Protein AF-A0AAW1RV99-F1 (afdb_monomer)

Nearest PDB structures (foldseek):
  3m3w-assembly1_A  TM=1.954E-01  e=4.193E+00  Mus musculus
  3i2w-assembly1_B  TM=1.860E-01  e=8.241E+00  Drosophila melanogaster
  7zk8-assembly1_A  TM=1.600E-01  e=8.597E+00  Mus musculus

Sequence (296 aa):
MLAGCGDGEEELVMSMFSEKPAETKLLLTLLTFGVTLGGSIGVCALTGEAGDFFGGASWSWETAAAAAVGALASGPLVALYAAMWMPSARAAFPAVDSRQNGVAGTLRPILNNLSWAQAAAVCVLDVSSTVALQLPALQGALAKSFGLYATFLQDKGVPVPAGVPEAAALASTAALWGAAFYAYYAATAEEVEVVDTAVANADRYYRLVAMGMASRSGDAEWEAALFKAAAAQWLSEKKANSSLNALLQIFEVVFLGMLWRATGNLAAPLTAALLANAVDFACVYRSMPRTEDSQH

Solvent-accessible surface area (backbone atoms only — not comparable to full-atom values): 15195 Å² total; per-residue (Å²): 140,72,88,77,81,59,59,68,66,57,56,49,51,43,51,59,47,30,71,43,56,45,68,60,51,52,51,53,49,51,49,52,25,51,52,44,40,50,51,20,48,49,45,16,42,76,63,70,41,54,90,50,60,49,39,66,46,55,104,44,70,66,28,54,51,27,24,50,50,14,49,63,66,19,49,67,52,32,49,49,51,52,48,49,74,34,70,69,40,29,73,75,33,61,33,49,41,52,44,49,54,49,53,37,61,64,45,46,34,67,45,37,82,44,53,74,69,53,45,49,49,51,51,51,39,54,46,50,26,49,48,42,35,51,45,46,16,47,27,44,45,37,21,51,54,36,40,56,52,42,51,58,37,40,77,71,71,42,88,67,68,89,63,48,32,49,52,52,12,48,53,48,44,18,49,52,48,14,52,52,39,24,61,70,48,33,75,48,73,64,58,49,50,53,49,52,51,47,52,72,43,28,59,62,50,31,54,61,68,46,69,51,101,82,61,58,98,55,52,30,59,52,52,26,51,51,50,43,51,52,51,55,48,48,55,52,42,30,52,46,24,8,51,49,48,11,52,50,43,25,50,50,44,47,50,33,52,50,43,24,66,76,61,55,19,39,34,11,26,49,38,18,51,44,56,28,51,46,43,59,53,50,54,44,61,71,70,50,86,68,78,77,79,77,82,122

Radius of gyration: 23.73 Å; Cα contacts (8 Å, |Δi|>4): 297; chains: 1; bounding box: 80×35×73 Å

pLDDT: mean 90.04, std 11.21, range [36.62, 98.12]

Secondary structure (DSSP, 8-state):
--TT---HHHHHHHHHHHTS-HHHHHHHHHHHHHHHHHHHHHHHHHHT-GGGTTTT--SSHHHHHHHHHHHHHTHHHHHHHHHHTSHHHHHH-HHHHHHHHHHHHHHHHHHTT--HHHHHHHHHHHHHHHHHIIIIIIIHHHHHHHHHHHHHHHHTT----TTHHHHHHHHHHHHHHHHHHHHHHSPPHHHHHHHHHHHHHHHHHHHHHTTSTT--TTHHHHHHHHHHHHHHHHHHHHHHHHHHHHHHHHHHHHHHHHHHHHHT-THHHHHHHHHHHHHHHHHHHHTSPPGGGG--

Structure (mmCIF, N/CA/C/O backbone):
data_AF-A0AAW1RV99-F1
#
_entry.id   AF-A0AAW1RV99-F1
#
loop_
_atom_site.group_PDB
_atom_site.id
_atom_site.type_symbol
_atom_site.label_atom_id
_atom_site.label_alt_id
_atom_site.label_comp_id
_atom_site.label_asym_id
_atom_site.label_entity_id
_atom_site.label_seq_id
_atom_site.pdbx_PDB_ins_code
_atom_site.Cartn_x
_atom_site.Cartn_y
_atom_site.Cartn_z
_atom_site.occupancy
_atom_site.B_iso_or_equiv
_atom_site.auth_seq_id
_atom_site.auth_comp_id
_atom_site.auth_asym_id
_atom_site.auth_atom_id
_atom_site.pdbx_PDB_model_num
ATOM 1 N N . MET A 1 1 ? 16.213 -3.725 -21.030 1.00 37.09 1 MET A N 1
ATOM 2 C CA . MET A 1 1 ? 16.664 -2.402 -21.520 1.00 37.09 1 MET A CA 1
ATOM 3 C C . MET A 1 1 ? 15.581 -1.311 -21.465 1.00 37.09 1 MET A C 1
ATOM 5 O O . MET A 1 1 ? 15.879 -0.203 -21.868 1.00 37.09 1 MET A O 1
ATOM 9 N N . LEU A 1 2 ? 14.389 -1.560 -20.894 1.00 41.53 2 LEU A N 1
ATOM 10 C CA . LEU A 1 2 ? 13.381 -0.521 -20.574 1.00 41.53 2 LEU A CA 1
ATOM 11 C C . LEU A 1 2 ? 13.157 -0.348 -19.054 1.00 41.53 2 LEU A C 1
ATOM 13 O O . LEU A 1 2 ? 12.242 0.345 -18.620 1.00 41.53 2 LEU A O 1
ATOM 17 N N . ALA A 1 3 ? 13.976 -1.003 -18.226 1.00 36.62 3 ALA A N 1
ATOM 18 C CA . ALA A 1 3 ? 13.958 -0.793 -16.784 1.00 36.62 3 ALA A CA 1
ATOM 19 C C . ALA A 1 3 ? 14.657 0.545 -16.502 1.00 36.62 3 ALA A C 1
ATOM 21 O O . ALA A 1 3 ? 15.876 0.614 -16.634 1.00 36.62 3 ALA A O 1
ATOM 22 N N . GLY A 1 4 ? 13.886 1.592 -16.197 1.00 44.34 4 GLY A N 1
ATOM 23 C CA . GLY A 1 4 ? 14.414 2.938 -15.939 1.00 44.34 4 GLY A CA 1
ATOM 24 C C . GLY A 1 4 ? 14.073 4.004 -16.984 1.00 44.34 4 GLY A C 1
ATOM 25 O O . GLY A 1 4 ? 14.724 5.036 -17.005 1.00 44.34 4 GLY A O 1
ATOM 26 N N . CYS A 1 5 ? 13.061 3.814 -17.839 1.00 47.12 5 CYS A N 1
ATOM 27 C CA . CYS A 1 5 ? 12.352 4.979 -18.388 1.00 47.12 5 CYS A CA 1
ATOM 28 C C . CYS A 1 5 ? 11.434 5.537 -17.290 1.00 47.12 5 CYS A C 1
ATOM 30 O O . CYS A 1 5 ? 10.221 5.371 -17.362 1.00 47.12 5 CYS A O 1
ATOM 32 N N . GLY A 1 6 ? 12.021 6.069 -16.216 1.00 55.16 6 GLY A N 1
ATOM 33 C CA . GLY A 1 6 ? 11.298 6.899 -15.265 1.00 55.16 6 GLY A CA 1
ATOM 34 C C . GLY A 1 6 ? 11.071 8.283 -15.861 1.00 55.16 6 GLY A C 1
ATOM 35 O O . GLY A 1 6 ? 11.771 8.696 -16.792 1.00 55.16 6 GLY A O 1
ATOM 36 N N . ASP A 1 7 ? 10.096 9.006 -15.322 1.00 67.00 7 ASP A N 1
ATOM 37 C CA . ASP A 1 7 ? 10.056 10.449 -15.505 1.00 67.00 7 ASP A CA 1
ATOM 38 C C . ASP A 1 7 ? 11.374 11.019 -14.957 1.00 67.00 7 ASP A C 1
ATOM 40 O O . ASP A 1 7 ? 11.687 10.869 -13.772 1.00 67.00 7 ASP A O 1
ATOM 44 N N . GLY A 1 8 ? 12.188 11.623 -15.827 1.00 72.31 8 GLY A N 1
ATOM 45 C CA . GLY A 1 8 ? 13.476 12.191 -15.431 1.00 72.31 8 GLY A CA 1
ATOM 46 C C . GLY A 1 8 ? 13.330 13.247 -14.332 1.00 72.31 8 GLY A C 1
ATOM 47 O O . GLY A 1 8 ? 14.267 13.465 -13.562 1.00 72.31 8 GLY A O 1
ATOM 48 N N . GLU A 1 9 ? 12.153 13.869 -14.212 1.00 78.62 9 GLU A N 1
ATOM 49 C CA . GLU A 1 9 ? 11.827 14.763 -13.105 1.00 78.62 9 GLU A CA 1
ATOM 50 C C . GLU A 1 9 ? 11.656 14.001 -11.787 1.00 78.62 9 GLU A C 1
ATOM 52 O O . GLU A 1 9 ? 12.213 14.422 -10.772 1.00 78.62 9 GLU A O 1
ATOM 57 N N . GLU A 1 10 ? 10.961 12.860 -11.781 1.00 78.94 10 GLU A N 1
ATOM 58 C CA . GLU A 1 10 ? 10.808 12.021 -10.588 1.00 78.94 10 GLU A CA 1
ATOM 59 C C . GLU A 1 10 ? 12.161 11.468 -10.129 1.00 78.94 10 GLU A C 1
ATOM 61 O O . GLU A 1 10 ? 12.491 11.551 -8.945 1.00 78.94 10 GLU A O 1
ATOM 66 N N . GLU A 1 11 ? 12.993 10.980 -11.052 1.00 78.94 11 GLU A N 1
ATOM 67 C CA . GLU A 1 11 ? 14.344 10.506 -10.728 1.00 78.94 11 GLU A CA 1
ATOM 68 C C . GLU A 1 11 ? 15.208 11.626 -10.134 1.00 78.94 11 GLU A C 1
ATOM 70 O O . GLU A 1 11 ? 15.900 11.418 -9.130 1.00 78.94 11 GLU A O 1
ATOM 75 N N . LEU A 1 12 ? 15.123 12.839 -10.693 1.00 85.00 12 LEU A N 1
ATOM 76 C CA . LEU A 1 12 ? 15.817 14.013 -10.169 1.00 85.00 12 LEU A CA 1
ATOM 77 C C . LEU A 1 12 ? 15.304 14.389 -8.773 1.00 85.00 12 LEU A C 1
ATOM 79 O O . LEU A 1 12 ? 16.107 14.642 -7.873 1.00 85.00 12 LEU A O 1
ATOM 83 N N . VAL A 1 13 ? 13.987 14.402 -8.561 1.00 85.50 13 VAL A N 1
ATOM 84 C CA . VAL A 1 13 ? 13.371 14.689 -7.257 1.00 85.50 13 VAL A CA 1
ATOM 85 C C . VAL A 1 13 ? 13.783 13.645 -6.224 1.00 85.50 13 VAL A C 1
ATOM 87 O O . VAL A 1 13 ? 14.178 14.015 -5.117 1.00 85.50 13 VAL A O 1
ATOM 90 N N . MET A 1 14 ? 13.772 12.360 -6.577 1.00 85.88 14 MET A N 1
ATOM 91 C CA . MET A 1 14 ? 14.184 11.269 -5.691 1.00 85.88 14 MET A CA 1
ATOM 92 C C . MET A 1 14 ? 15.680 11.324 -5.376 1.00 85.88 14 MET A C 1
ATOM 94 O O . MET A 1 14 ? 16.067 11.105 -4.226 1.00 85.88 14 MET A O 1
ATOM 98 N N . SER A 1 15 ? 16.524 11.693 -6.344 1.00 87.19 15 SER A N 1
ATOM 99 C CA . SER A 1 15 ? 17.953 11.940 -6.117 1.00 87.19 15 SER A CA 1
ATOM 100 C C . SER A 1 15 ? 18.168 13.116 -5.163 1.00 87.19 15 SER A C 1
ATOM 102 O O . SER A 1 15 ? 18.853 12.976 -4.149 1.00 87.19 15 SER A O 1
ATOM 104 N N . MET A 1 16 ? 17.515 14.254 -5.420 1.00 88.19 16 MET A N 1
ATOM 105 C CA . MET A 1 16 ? 17.576 15.430 -4.547 1.00 88.19 16 MET A CA 1
ATOM 106 C C . MET A 1 16 ? 17.070 15.123 -3.139 1.00 88.19 16 MET A C 1
ATOM 108 O O . MET A 1 16 ? 17.605 15.652 -2.164 1.00 88.19 16 MET A O 1
ATOM 112 N N . PHE A 1 17 ? 16.034 14.289 -3.018 1.00 88.38 17 PHE A N 1
ATOM 113 C CA . PHE A 1 17 ? 15.500 13.855 -1.736 1.00 88.38 17 PHE A CA 1
ATOM 114 C C . PHE A 1 17 ? 16.485 12.945 -1.009 1.00 88.38 17 PHE A C 1
ATOM 116 O O . PHE A 1 17 ? 16.736 13.150 0.175 1.00 88.38 17 PHE A O 1
ATOM 123 N N . SER A 1 18 ? 17.100 11.994 -1.715 1.00 89.50 18 SER A N 1
ATOM 124 C CA . SER A 1 18 ? 18.101 11.072 -1.173 1.00 89.50 18 SER A CA 1
ATOM 125 C C . SER A 1 18 ? 19.262 11.802 -0.492 1.00 89.50 18 SER A C 1
ATOM 127 O O . SER A 1 18 ? 19.695 11.387 0.587 1.00 89.50 18 SER A O 1
ATOM 129 N N . GLU A 1 19 ? 19.696 12.928 -1.058 1.00 90.62 19 GLU A N 1
ATOM 130 C CA . GLU A 1 19 ? 20.784 13.769 -0.546 1.00 90.62 19 GLU A CA 1
ATOM 131 C C . GLU A 1 19 ? 20.391 14.667 0.640 1.00 90.62 19 GLU A C 1
ATOM 133 O O . GLU A 1 19 ? 21.263 15.230 1.304 1.00 90.62 19 GLU A O 1
ATOM 138 N N . LYS A 1 20 ? 19.095 14.81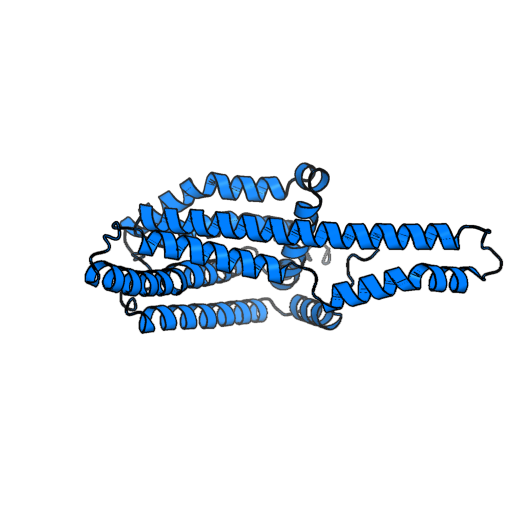9 0.950 1.00 92.69 20 LYS A N 1
ATOM 139 C CA . LYS A 1 20 ? 18.663 15.651 2.083 1.00 92.69 20 LYS A CA 1
ATOM 140 C C . LYS A 1 20 ? 19.149 15.082 3.422 1.00 92.69 20 LYS A C 1
ATOM 142 O O . LYS A 1 20 ? 19.225 13.861 3.591 1.00 92.69 20 LYS A O 1
ATOM 147 N N . PRO A 1 21 ? 19.408 15.951 4.415 1.00 93.56 21 PRO A N 1
ATOM 148 C CA . PRO A 1 21 ? 19.724 15.500 5.762 1.00 93.56 21 PRO A CA 1
ATOM 149 C C . PRO A 1 21 ? 18.523 14.786 6.398 1.00 93.56 21 PRO A C 1
ATOM 151 O O . PRO A 1 21 ? 17.363 15.080 6.088 1.00 93.56 21 PRO A O 1
ATOM 154 N N . ALA A 1 22 ? 18.812 13.874 7.329 1.00 93.31 22 ALA A N 1
ATOM 155 C CA . ALA A 1 22 ? 17.819 13.053 8.023 1.00 93.31 22 ALA A CA 1
ATOM 156 C C . ALA A 1 22 ? 16.678 13.877 8.644 1.00 93.31 22 ALA A C 1
ATOM 158 O O . ALA A 1 22 ? 15.509 13.510 8.540 1.00 93.31 22 ALA A O 1
ATOM 159 N N . GLU A 1 23 ? 17.009 15.023 9.242 1.00 94.81 23 GLU A N 1
ATOM 160 C CA . GLU A 1 23 ? 16.046 15.927 9.878 1.00 94.81 23 GLU A CA 1
ATOM 161 C C . GLU A 1 23 ? 14.980 16.427 8.898 1.00 94.81 23 GLU A C 1
ATOM 163 O O . GLU A 1 23 ? 13.792 16.407 9.212 1.00 94.81 23 GLU A O 1
ATOM 168 N N . THR A 1 24 ? 15.379 16.817 7.683 1.00 94.62 24 THR A N 1
ATOM 169 C CA . THR A 1 24 ? 14.440 17.285 6.654 1.00 94.62 24 THR A CA 1
ATOM 170 C C . THR A 1 24 ? 13.519 16.159 6.192 1.00 94.62 24 THR A C 1
ATOM 172 O O . THR A 1 24 ? 12.321 16.384 6.028 1.00 94.62 24 THR A O 1
ATOM 175 N N . LYS A 1 25 ? 14.041 14.937 6.032 1.00 93.44 25 LYS A N 1
ATOM 176 C CA . LYS A 1 25 ? 13.234 13.769 5.643 1.00 93.44 25 LYS A CA 1
ATOM 177 C C . LYS A 1 25 ? 12.200 13.417 6.708 1.00 93.44 25 LYS A C 1
ATOM 179 O O . LYS A 1 25 ? 11.030 13.204 6.390 1.00 93.44 25 LYS A O 1
ATOM 184 N N . LEU A 1 26 ? 12.614 13.412 7.975 1.00 94.50 26 LEU A N 1
ATOM 185 C CA . LEU A 1 26 ? 11.723 13.169 9.107 1.00 94.50 26 LEU A CA 1
ATOM 186 C C . LEU A 1 26 ? 10.659 14.257 9.231 1.00 94.50 26 LEU A C 1
ATOM 188 O O . LEU A 1 26 ? 9.495 13.929 9.436 1.00 94.50 26 LEU A O 1
ATOM 192 N N . LEU A 1 27 ? 11.024 15.530 9.047 1.00 96.12 27 LEU A N 1
ATOM 193 C CA . LEU A 1 27 ? 10.072 16.641 9.065 1.00 96.12 27 LEU A CA 1
ATOM 194 C C . LEU A 1 27 ? 9.018 16.500 7.958 1.00 96.12 27 LEU A C 1
ATOM 196 O O . LEU A 1 27 ? 7.833 16.674 8.222 1.00 96.12 27 LEU A O 1
ATOM 200 N N . LEU A 1 28 ? 9.431 16.160 6.734 1.00 94.06 28 LEU A N 1
ATOM 201 C CA . LEU A 1 28 ? 8.513 15.970 5.605 1.00 94.06 28 LEU A CA 1
ATOM 202 C C . LEU A 1 28 ? 7.605 14.749 5.803 1.00 94.06 28 LEU A C 1
ATOM 204 O O . LEU A 1 28 ? 6.411 14.812 5.506 1.00 94.06 28 LEU A O 1
ATOM 208 N N . THR A 1 29 ? 8.140 13.672 6.379 1.00 93.88 29 THR A N 1
ATOM 209 C CA . THR A 1 29 ? 7.349 12.488 6.751 1.00 93.88 29 THR A CA 1
ATOM 210 C C . THR A 1 29 ? 6.329 12.839 7.834 1.00 93.88 29 THR A C 1
ATOM 212 O O . THR A 1 29 ? 5.155 12.500 7.719 1.00 93.88 29 THR A O 1
ATOM 215 N N . LEU A 1 30 ? 6.746 13.583 8.862 1.00 96.12 30 LEU A N 1
ATOM 216 C CA . LEU A 1 30 ? 5.874 14.038 9.943 1.00 96.12 30 LEU A CA 1
ATOM 217 C C . LEU A 1 30 ? 4.783 14.991 9.439 1.00 96.12 30 LEU A C 1
ATOM 219 O O . LEU A 1 30 ? 3.644 14.906 9.890 1.00 96.12 30 LEU A O 1
ATOM 223 N N . LEU A 1 31 ? 5.108 15.875 8.492 1.00 96.31 31 LEU A N 1
ATOM 224 C CA . LEU A 1 31 ? 4.139 16.762 7.851 1.00 96.31 31 LEU A CA 1
ATOM 225 C C . LEU A 1 31 ? 3.098 15.956 7.067 1.00 96.31 31 LEU A C 1
ATOM 227 O O . LEU A 1 31 ? 1.902 16.185 7.231 1.00 96.31 31 LEU A O 1
ATOM 231 N N . THR A 1 32 ? 3.544 14.989 6.264 1.00 93.88 32 THR A N 1
ATOM 232 C CA . THR A 1 32 ? 2.662 14.104 5.486 1.00 93.88 32 THR A CA 1
ATOM 233 C C . THR A 1 32 ? 1.746 13.298 6.405 1.00 93.88 32 THR A C 1
ATOM 235 O O . THR A 1 32 ? 0.533 13.246 6.186 1.00 93.88 32 THR A O 1
ATOM 238 N N . PHE A 1 33 ? 2.300 12.757 7.492 1.00 95.44 33 PHE A N 1
ATOM 239 C CA . PHE A 1 33 ? 1.541 12.108 8.556 1.00 95.44 33 PHE A CA 1
ATOM 240 C C . PHE A 1 33 ? 0.495 13.052 9.156 1.00 95.44 33 PHE A C 1
ATOM 242 O O . PHE A 1 33 ? -0.677 12.696 9.223 1.00 95.44 33 PHE A O 1
ATOM 249 N N . GLY A 1 34 ? 0.888 14.265 9.551 1.00 95.88 34 GLY A N 1
ATOM 250 C CA . GLY A 1 34 ? -0.005 15.240 10.175 1.00 95.88 34 GLY A CA 1
ATOM 251 C C . GLY A 1 34 ? -1.156 15.668 9.263 1.00 95.88 34 GLY A C 1
ATOM 252 O O . GLY A 1 34 ? -2.297 15.738 9.716 1.00 95.88 34 GLY A O 1
ATOM 253 N N . VAL A 1 35 ? -0.883 15.896 7.976 1.00 95.94 35 VAL A N 1
ATOM 254 C CA . VAL A 1 35 ? -1.908 16.228 6.972 1.00 95.94 35 VAL A CA 1
ATOM 255 C C . VAL A 1 35 ? -2.872 15.058 6.776 1.00 95.94 35 VAL A C 1
ATOM 257 O O . VAL A 1 35 ? -4.086 15.250 6.830 1.00 95.94 35 VAL A O 1
ATOM 260 N N . THR A 1 36 ? -2.350 13.844 6.607 1.00 93.69 36 THR A N 1
ATOM 261 C CA . THR A 1 36 ? -3.167 12.643 6.372 1.00 93.69 36 THR A CA 1
ATOM 262 C C . THR A 1 36 ? -4.013 12.294 7.594 1.00 93.69 36 THR A C 1
ATOM 264 O O . THR A 1 36 ? -5.211 12.022 7.476 1.00 93.69 36 THR A O 1
ATOM 267 N N . LEU A 1 37 ? -3.425 12.366 8.788 1.00 93.50 37 LEU A N 1
ATOM 268 C CA . LEU A 1 37 ? -4.124 12.139 10.047 1.00 93.50 37 LEU A CA 1
ATOM 269 C C . LEU A 1 37 ? -5.183 13.218 10.291 1.00 93.50 37 LEU A C 1
ATOM 271 O O . LEU A 1 37 ? -6.318 12.890 10.620 1.00 93.50 37 LEU A O 1
ATOM 275 N N . GLY A 1 38 ? -4.846 14.492 10.077 1.00 93.12 38 GLY A N 1
ATOM 276 C CA . GLY A 1 38 ? -5.784 15.607 10.200 1.00 93.12 38 GLY A CA 1
ATOM 277 C C . GLY A 1 38 ? -6.971 15.476 9.243 1.00 93.12 38 GLY A C 1
ATOM 278 O O . GLY A 1 38 ? -8.116 15.646 9.660 1.00 93.12 38 GLY A O 1
ATOM 279 N N . GLY A 1 39 ? -6.719 15.092 7.988 1.00 92.12 39 GLY A N 1
ATOM 280 C CA . GLY A 1 39 ? -7.765 14.775 7.014 1.00 92.12 39 GLY A CA 1
ATOM 281 C C . GLY A 1 39 ? -8.646 13.609 7.464 1.00 92.12 39 GLY A C 1
ATOM 282 O O . GLY A 1 39 ? -9.870 13.706 7.407 1.00 92.12 39 GLY A O 1
ATOM 283 N N . SER A 1 40 ? -8.038 12.546 7.995 1.00 91.56 40 SER A N 1
ATOM 284 C CA . SER A 1 40 ? -8.756 11.378 8.524 1.00 91.56 40 SER A CA 1
ATOM 285 C C . SER A 1 40 ? -9.664 11.755 9.699 1.00 91.56 40 SER A C 1
ATOM 287 O O . SER A 1 40 ? -10.839 11.395 9.712 1.00 91.56 40 SER A O 1
ATOM 289 N N . ILE A 1 41 ? -9.157 12.545 10.653 1.00 91.69 41 ILE A N 1
ATOM 290 C CA . ILE A 1 41 ? -9.941 13.081 11.777 1.00 91.69 41 ILE A CA 1
ATOM 291 C C . ILE A 1 41 ? -11.096 13.935 11.252 1.00 91.69 41 ILE A C 1
ATOM 293 O O . ILE A 1 41 ? -12.218 13.804 11.735 1.00 91.69 41 ILE A O 1
ATOM 297 N N . GLY A 1 42 ? -10.847 14.773 10.241 1.00 91.56 42 GLY A N 1
ATOM 298 C CA . GLY A 1 42 ? -11.876 15.580 9.589 1.00 91.56 42 GLY A CA 1
ATOM 299 C C . GLY A 1 42 ? -13.005 14.730 8.999 1.00 91.56 42 GLY A C 1
ATOM 300 O O . GLY A 1 42 ? -14.176 15.024 9.234 1.00 91.56 42 GLY A O 1
ATOM 301 N N . VAL A 1 43 ? -12.679 13.638 8.303 1.00 90.56 43 VAL A N 1
ATOM 302 C CA . VAL A 1 43 ? -13.673 12.692 7.765 1.00 90.56 43 VAL A CA 1
ATOM 303 C C . VAL A 1 43 ? -14.460 12.011 8.889 1.00 90.56 43 VAL A C 1
ATOM 305 O O . VAL A 1 43 ? -15.692 11.967 8.834 1.00 90.56 43 VAL A O 1
ATOM 308 N N . CYS A 1 44 ? -13.793 11.539 9.946 1.00 89.81 44 CYS A N 1
ATOM 309 C CA . CYS A 1 44 ? -14.472 10.969 11.115 1.00 89.81 44 CYS A CA 1
ATOM 310 C C . CYS A 1 44 ? -15.389 11.994 11.800 1.00 89.81 44 CYS A C 1
ATOM 312 O O . CYS A 1 44 ? -16.504 11.669 12.207 1.00 89.81 44 CYS A O 1
ATOM 314 N N . ALA A 1 45 ? -14.971 13.258 11.875 1.00 90.69 45 ALA A N 1
ATOM 315 C CA . ALA A 1 45 ? -15.780 14.323 12.446 1.00 90.69 45 ALA A CA 1
ATOM 316 C C . ALA A 1 45 ? -17.037 14.606 11.615 1.00 90.69 45 ALA A C 1
ATOM 318 O O . ALA A 1 45 ? -18.135 14.662 12.167 1.00 90.69 45 ALA A O 1
ATOM 319 N N . LEU A 1 46 ? -16.898 14.709 10.291 1.00 90.00 46 LEU A N 1
ATOM 320 C CA . LEU A 1 46 ? -18.015 14.939 9.366 1.00 90.00 46 LEU A CA 1
ATOM 321 C C . LEU A 1 46 ? -19.014 13.784 9.346 1.00 90.00 46 LEU A C 1
ATOM 323 O O . LEU A 1 46 ? -20.207 13.986 9.131 1.00 90.00 46 LEU A O 1
ATOM 327 N N . THR A 1 47 ? -18.532 12.570 9.581 1.00 87.12 47 THR A N 1
ATOM 328 C CA . THR A 1 47 ? -19.381 11.386 9.659 1.00 87.12 47 THR A CA 1
ATOM 329 C C . THR A 1 47 ? -20.020 11.247 11.036 1.00 87.12 47 THR A C 1
ATOM 331 O O . THR A 1 47 ? -20.940 10.458 11.182 1.00 87.12 47 THR A O 1
ATOM 334 N N . GLY A 1 48 ? -19.623 12.021 12.050 1.00 81.38 48 GLY A N 1
ATOM 335 C CA . GLY A 1 48 ? -20.153 11.928 13.414 1.00 81.38 48 GLY A CA 1
ATOM 336 C C . GLY A 1 48 ? -19.526 10.807 14.252 1.00 81.38 48 GLY A C 1
ATOM 337 O O . GLY A 1 48 ? -20.107 10.412 15.254 1.00 81.38 48 GLY A O 1
ATOM 338 N N . GLU A 1 49 ? -18.372 10.283 13.834 1.00 79.50 49 GLU A N 1
ATOM 339 C CA . GLU A 1 49 ? -17.505 9.365 14.600 1.00 79.50 49 GLU A CA 1
ATOM 340 C C . GLU A 1 49 ? -16.353 10.114 15.298 1.00 79.50 49 GLU A C 1
ATOM 342 O O . GLU A 1 49 ? -15.345 9.527 15.684 1.00 79.50 49 GLU A O 1
ATOM 347 N N . ALA A 1 50 ? -16.471 11.437 15.466 1.00 70.25 50 ALA A N 1
ATOM 348 C CA . ALA A 1 50 ? -15.411 12.270 16.047 1.00 70.25 50 ALA A CA 1
ATOM 349 C C . ALA A 1 50 ? -14.949 11.782 17.435 1.00 70.25 50 ALA A C 1
ATOM 351 O O . ALA A 1 50 ? -13.789 11.958 17.801 1.00 70.25 50 ALA A O 1
ATOM 352 N N . GLY A 1 51 ? -15.876 11.202 18.208 1.00 70.62 51 GLY A N 1
ATOM 353 C CA . GLY A 1 51 ? -15.643 10.753 19.580 1.00 70.62 51 GLY A CA 1
ATOM 354 C C . GLY A 1 51 ? -14.783 9.495 19.698 1.00 70.62 51 GLY A C 1
ATOM 355 O O . GLY A 1 51 ? -14.199 9.287 20.756 1.00 70.62 51 GLY A O 1
ATOM 356 N N . ASP A 1 52 ? -14.669 8.697 18.631 1.00 81.19 52 ASP A N 1
ATOM 357 C CA . ASP A 1 52 ? -13.885 7.459 18.622 1.00 81.19 52 ASP A CA 1
ATOM 358 C C . ASP A 1 52 ? -13.029 7.327 17.353 1.00 81.19 52 ASP A C 1
ATOM 360 O O . ASP A 1 52 ? -13.010 6.308 16.665 1.00 81.19 52 ASP A O 1
ATOM 364 N N . PHE A 1 53 ? -12.277 8.385 17.032 1.00 81.25 53 PHE A N 1
ATOM 365 C CA . PHE A 1 53 ? -11.334 8.367 15.908 1.00 81.25 53 PHE A CA 1
ATOM 366 C C . PHE A 1 53 ? -10.329 7.207 15.996 1.00 81.25 53 PHE A C 1
ATOM 368 O O . PHE A 1 53 ? -9.946 6.615 14.988 1.00 81.25 53 PHE A O 1
ATOM 375 N N . PHE A 1 54 ? -9.909 6.878 17.217 1.00 85.19 54 PHE A N 1
ATOM 376 C CA . PHE A 1 54 ? -8.961 5.805 17.484 1.00 85.19 54 PHE A CA 1
ATOM 377 C C . PHE A 1 54 ? -9.619 4.421 17.550 1.00 85.19 54 PHE A C 1
ATOM 379 O O . PHE A 1 54 ? -8.923 3.447 17.838 1.00 85.19 54 PHE A O 1
ATOM 386 N N . GLY A 1 55 ? -10.923 4.318 17.270 1.00 79.69 55 GLY A N 1
ATOM 387 C CA . GLY A 1 55 ? -11.666 3.066 17.167 1.00 79.69 55 GLY A CA 1
ATOM 388 C C . GLY A 1 55 ? -11.410 2.135 18.345 1.00 79.69 55 GLY A C 1
ATOM 389 O O . GLY A 1 55 ? -10.976 1.006 18.113 1.00 79.69 55 GLY A O 1
ATOM 390 N N . GLY A 1 56 ? -11.550 2.640 19.573 1.00 81.44 56 GLY A N 1
ATOM 391 C CA . GLY A 1 56 ? -11.333 1.941 20.841 1.00 81.44 56 GLY A CA 1
ATOM 392 C C . GLY A 1 56 ? -9.908 2.007 21.407 1.00 81.44 56 GLY A C 1
ATOM 393 O O . GLY A 1 56 ? -9.695 1.653 22.571 1.00 81.44 56 GLY A O 1
ATOM 394 N N . ALA A 1 57 ? -8.911 2.466 20.640 1.00 82.88 57 ALA A N 1
ATOM 395 C CA . ALA A 1 57 ? -7.539 2.540 21.138 1.00 82.88 57 ALA A CA 1
ATOM 396 C C . ALA A 1 57 ? -7.366 3.673 22.167 1.00 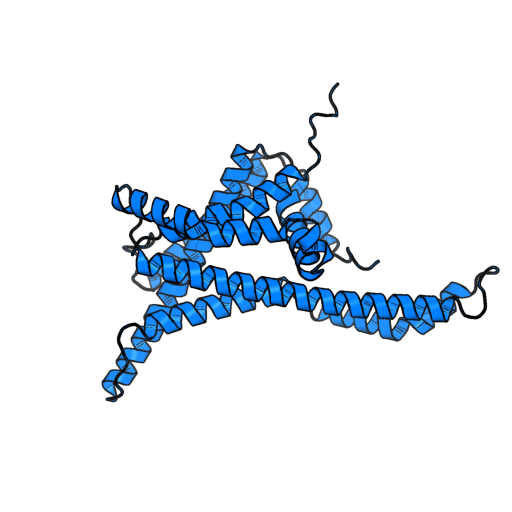82.88 57 ALA A C 1
ATOM 398 O O . ALA A 1 57 ? -7.654 4.844 21.926 1.00 82.88 57 ALA A O 1
ATOM 399 N N . SER A 1 58 ? -6.872 3.299 23.343 1.00 89.56 58 SER A N 1
ATOM 400 C CA . SER A 1 58 ? -6.677 4.161 24.512 1.00 89.56 58 SER A CA 1
ATOM 401 C C . SER A 1 58 ? -5.467 3.705 25.332 1.00 89.56 58 SER A C 1
ATOM 403 O O . SER A 1 58 ? -4.932 2.617 25.123 1.00 89.56 58 SER A O 1
ATOM 405 N N . TRP A 1 59 ? -5.024 4.510 26.299 1.00 88.81 59 TRP A N 1
ATOM 406 C CA . TRP A 1 59 ? -3.972 4.113 27.244 1.00 88.81 59 TRP A CA 1
ATOM 407 C C . TRP A 1 59 ? -4.545 3.153 28.295 1.00 88.81 59 TRP A C 1
ATOM 409 O O . TRP A 1 59 ? -4.777 3.523 29.444 1.00 88.81 59 TRP A O 1
ATOM 419 N N . SER A 1 60 ? -4.835 1.923 27.876 1.00 92.94 60 SER A N 1
ATOM 420 C CA . SER A 1 60 ? -5.505 0.902 28.679 1.00 92.94 60 SER A CA 1
ATOM 421 C C . SER A 1 60 ? -4.907 -0.483 28.440 1.00 92.94 60 SER A C 1
ATOM 423 O O . SER A 1 60 ? -4.242 -0.742 27.432 1.00 92.94 60 SER A O 1
ATOM 425 N N . TRP A 1 61 ? -5.165 -1.399 29.375 1.00 94.88 61 TRP A N 1
ATOM 426 C CA . TRP A 1 61 ? -4.766 -2.799 29.229 1.00 94.88 61 TRP A CA 1
ATOM 427 C C . TRP A 1 61 ? -5.478 -3.488 28.056 1.00 94.88 61 TRP A C 1
ATOM 429 O O . TRP A 1 61 ? -4.891 -4.345 27.403 1.00 94.88 61 TRP A O 1
ATOM 439 N N . GLU A 1 62 ? -6.710 -3.079 27.742 1.00 93.06 62 GLU A N 1
ATOM 440 C CA . GLU A 1 62 ? -7.474 -3.602 26.603 1.00 93.06 62 GLU A CA 1
ATOM 441 C C . GLU A 1 62 ? -6.784 -3.291 25.274 1.00 93.06 62 GLU A C 1
ATOM 443 O O . GLU A 1 62 ? -6.644 -4.172 24.428 1.00 93.06 62 GLU A O 1
ATOM 448 N N . THR A 1 63 ? -6.260 -2.074 25.118 1.00 94.44 63 THR A N 1
ATOM 449 C CA . THR A 1 63 ? -5.485 -1.687 23.932 1.00 94.44 63 THR A CA 1
ATOM 450 C C . THR A 1 63 ? -4.173 -2.456 23.839 1.00 94.44 63 THR A C 1
ATOM 452 O O . THR A 1 63 ? -3.798 -2.895 22.753 1.00 94.44 63 THR A O 1
ATOM 455 N N . ALA A 1 64 ? -3.489 -2.681 24.965 1.00 95.25 64 ALA A N 1
ATOM 456 C CA . ALA A 1 64 ? -2.281 -3.505 24.991 1.00 95.25 64 ALA A CA 1
ATOM 457 C C . ALA A 1 64 ? -2.579 -4.967 24.605 1.00 95.25 64 ALA A C 1
ATOM 459 O O . ALA A 1 64 ? -1.845 -5.564 23.816 1.00 95.25 64 ALA A O 1
ATOM 460 N N . ALA A 1 65 ? -3.683 -5.530 25.102 1.00 96.62 65 ALA A N 1
ATOM 461 C CA . ALA A 1 65 ? -4.139 -6.866 24.737 1.00 96.62 65 ALA A CA 1
ATOM 462 C C . ALA A 1 65 ? -4.525 -6.947 23.251 1.00 96.62 65 ALA A C 1
ATOM 464 O O . ALA A 1 65 ? -4.118 -7.880 22.562 1.00 96.62 65 ALA A O 1
ATOM 465 N N . ALA A 1 66 ? -5.236 -5.947 22.726 1.00 96.06 66 ALA A N 1
ATOM 466 C CA . ALA A 1 66 ? -5.578 -5.860 21.311 1.00 96.06 66 ALA A CA 1
ATOM 467 C C . ALA A 1 66 ? -4.327 -5.758 20.425 1.00 96.06 66 ALA A C 1
ATOM 469 O O . ALA A 1 66 ? -4.227 -6.467 19.425 1.00 96.06 66 ALA A O 1
ATOM 470 N N . ALA A 1 67 ? -3.341 -4.947 20.812 1.00 97.00 67 ALA A N 1
ATOM 471 C CA . ALA A 1 67 ? -2.055 -4.868 20.126 1.00 97.00 67 ALA A CA 1
ATOM 472 C C . ALA A 1 67 ? -1.337 -6.227 20.113 1.00 97.00 67 ALA A C 1
ATOM 474 O O . ALA A 1 67 ? -0.837 -6.643 19.071 1.00 97.00 67 ALA A O 1
ATOM 475 N N . ALA A 1 68 ? -1.345 -6.963 21.230 1.00 97.69 68 ALA A N 1
ATOM 476 C CA . ALA A 1 68 ? -0.785 -8.312 21.292 1.00 97.69 68 ALA A CA 1
ATOM 477 C C . ALA A 1 68 ? -1.519 -9.295 20.360 1.00 97.69 68 ALA A C 1
ATOM 479 O O . ALA A 1 68 ? -0.870 -10.071 19.660 1.00 97.69 68 ALA A O 1
ATOM 480 N N . VAL A 1 69 ? -2.855 -9.232 20.286 1.00 97.69 69 VAL A N 1
ATOM 481 C CA . VAL A 1 69 ? -3.645 -10.016 19.318 1.00 97.69 69 VAL A CA 1
ATOM 482 C C . VAL A 1 69 ? -3.257 -9.649 17.888 1.00 97.69 69 VAL A C 1
ATOM 484 O O . VAL A 1 69 ? -3.022 -10.544 17.080 1.00 97.69 69 VAL A O 1
ATOM 487 N N . GLY A 1 70 ? -3.122 -8.357 17.585 1.00 97.69 70 GLY A N 1
ATOM 488 C CA . GLY A 1 70 ? -2.647 -7.881 16.289 1.00 97.69 70 GLY A CA 1
ATOM 489 C C . GLY A 1 70 ? -1.254 -8.396 15.940 1.00 97.69 70 GLY A C 1
ATOM 490 O O . GLY A 1 70 ? -1.035 -8.895 14.838 1.00 97.69 70 GLY A O 1
ATOM 491 N N . ALA A 1 71 ? -0.331 -8.364 16.900 1.00 98.00 71 ALA A N 1
ATOM 492 C CA . ALA A 1 71 ? 1.019 -8.880 16.726 1.00 98.00 71 ALA A CA 1
ATOM 493 C C . ALA A 1 71 ? 1.023 -10.379 16.402 1.00 98.00 71 ALA A C 1
ATOM 495 O O . ALA A 1 71 ? 1.684 -10.802 15.454 1.00 98.00 71 ALA A O 1
ATOM 496 N N . LEU A 1 72 ? 0.243 -11.179 17.130 1.00 97.69 72 LEU A N 1
ATOM 497 C CA . LEU A 1 72 ? 0.116 -12.615 16.873 1.00 97.69 72 LEU A CA 1
ATOM 498 C C . LEU A 1 72 ? -0.560 -12.896 15.525 1.00 97.69 72 LEU A C 1
ATOM 500 O O . LEU A 1 72 ? -0.086 -13.731 14.755 1.00 97.69 72 LEU A O 1
ATOM 504 N N . ALA A 1 73 ? -1.634 -12.170 15.213 1.00 97.12 73 ALA A N 1
ATOM 505 C CA . ALA A 1 73 ? -2.371 -12.312 13.963 1.00 97.12 73 ALA A CA 1
ATOM 506 C C . ALA A 1 73 ? -1.547 -11.883 12.738 1.00 97.12 73 ALA A C 1
ATOM 508 O O . ALA A 1 73 ? -1.817 -12.355 11.639 1.00 97.12 73 ALA A O 1
ATOM 509 N N . SER A 1 74 ? -0.524 -11.038 12.912 1.00 97.50 74 SER A N 1
ATOM 510 C CA . SER A 1 74 ? 0.351 -10.578 11.826 1.00 97.50 74 SER A CA 1
ATOM 511 C C . SER A 1 74 ? 1.240 -11.671 11.230 1.00 97.50 74 SER A C 1
ATOM 513 O O . SER A 1 74 ? 1.741 -11.499 10.121 1.00 97.50 74 SER A O 1
ATOM 515 N N . GLY A 1 75 ? 1.426 -12.801 11.923 1.00 97.88 75 GLY A N 1
ATOM 516 C CA . GLY A 1 75 ? 2.355 -13.865 11.529 1.00 97.88 75 GLY A CA 1
ATOM 517 C C . GLY A 1 75 ? 2.262 -14.280 10.051 1.00 97.88 75 GLY A C 1
ATOM 518 O O . GLY A 1 75 ? 3.289 -14.264 9.372 1.00 97.88 75 GLY A O 1
ATOM 519 N N . PRO A 1 76 ? 1.069 -14.596 9.509 1.00 96.56 76 PRO A N 1
ATOM 520 C CA . PRO A 1 76 ? 0.903 -14.925 8.094 1.00 96.56 76 PRO A CA 1
ATOM 521 C C . PRO A 1 76 ? 1.277 -13.787 7.132 1.00 96.56 76 PRO A C 1
ATOM 523 O O . PRO A 1 76 ? 1.890 -14.058 6.103 1.00 96.56 76 PRO A O 1
ATOM 526 N N . LEU A 1 77 ? 0.958 -12.528 7.461 1.00 95.75 77 LEU A N 1
ATOM 527 C CA . LEU A 1 77 ? 1.332 -11.366 6.642 1.00 95.75 77 LEU A CA 1
ATOM 528 C C . LEU A 1 77 ? 2.845 -11.144 6.654 1.00 95.75 77 LEU A C 1
ATOM 530 O O . LEU A 1 77 ? 3.461 -11.030 5.599 1.00 95.75 77 LEU A O 1
ATOM 534 N N . VAL A 1 78 ? 3.460 -11.163 7.836 1.00 97.94 78 VAL A N 1
ATOM 535 C CA . VAL A 1 78 ? 4.916 -11.053 8.001 1.00 97.94 78 VAL A CA 1
ATOM 536 C C . VAL A 1 78 ? 5.627 -12.167 7.232 1.00 97.94 78 VAL A C 1
ATOM 538 O O . VAL A 1 78 ? 6.592 -11.905 6.516 1.00 97.94 78 VAL A O 1
ATOM 541 N N . ALA A 1 79 ? 5.135 -13.405 7.332 1.00 97.75 79 ALA A N 1
ATOM 542 C CA . ALA A 1 79 ? 5.686 -14.545 6.609 1.00 97.75 79 ALA A CA 1
ATOM 543 C C . ALA A 1 79 ? 5.542 -14.392 5.089 1.00 97.75 79 ALA A C 1
ATOM 545 O O . ALA A 1 79 ? 6.493 -14.687 4.369 1.00 97.75 79 ALA A O 1
ATOM 546 N N . LEU A 1 80 ? 4.397 -13.902 4.603 1.00 96.50 80 LEU A N 1
ATOM 547 C CA . LEU A 1 80 ? 4.177 -13.623 3.184 1.00 96.50 80 LEU A CA 1
ATOM 548 C C . LEU A 1 80 ? 5.165 -12.572 2.668 1.00 96.50 80 LEU A C 1
ATOM 550 O O . LEU A 1 80 ? 5.856 -12.828 1.685 1.00 96.50 80 LEU A O 1
ATOM 554 N N . TYR A 1 81 ? 5.284 -11.430 3.348 1.00 96.38 81 TYR A N 1
ATOM 555 C CA . TYR A 1 81 ? 6.192 -10.355 2.939 1.00 96.38 81 TYR A CA 1
ATOM 556 C C . TYR A 1 81 ? 7.646 -10.839 2.986 1.00 96.38 81 TYR A C 1
ATOM 558 O O . TYR A 1 81 ? 8.396 -10.657 2.028 1.00 96.38 81 TYR A O 1
ATOM 566 N N . ALA A 1 82 ? 8.038 -11.561 4.038 1.00 97.31 82 ALA A N 1
ATOM 567 C CA . ALA A 1 82 ? 9.379 -12.133 4.141 1.00 97.31 82 ALA A CA 1
ATOM 568 C C . ALA A 1 82 ? 9.659 -13.156 3.029 1.00 97.31 82 ALA A C 1
ATOM 570 O O . ALA A 1 82 ? 10.750 -13.160 2.457 1.00 97.31 82 ALA A O 1
ATOM 571 N N . ALA A 1 83 ? 8.677 -13.999 2.694 1.00 96.94 83 ALA A N 1
ATOM 572 C CA . ALA A 1 83 ? 8.776 -14.965 1.607 1.00 96.94 83 ALA A CA 1
ATOM 573 C C . ALA A 1 83 ? 8.908 -14.277 0.248 1.00 96.94 83 ALA A C 1
ATOM 575 O O . ALA A 1 83 ? 9.708 -14.721 -0.574 1.00 96.94 83 ALA A O 1
ATOM 576 N N . MET A 1 84 ? 8.192 -13.171 0.021 1.00 96.56 84 MET A N 1
ATOM 577 C CA . MET A 1 84 ? 8.341 -12.387 -1.201 1.00 96.56 84 MET A CA 1
ATOM 578 C C . MET A 1 84 ? 9.795 -11.941 -1.368 1.00 96.56 84 MET A C 1
ATOM 580 O O . MET A 1 84 ? 10.346 -12.111 -2.454 1.00 96.56 84 MET A O 1
ATOM 584 N N . TRP A 1 85 ? 10.456 -11.447 -0.315 1.00 96.62 85 TRP A N 1
ATOM 585 C CA . TRP A 1 85 ? 11.857 -10.994 -0.367 1.00 96.62 85 TRP A CA 1
ATOM 586 C C . TRP A 1 85 ? 12.896 -12.101 -0.605 1.00 96.62 85 TRP A C 1
ATOM 588 O O . TRP A 1 85 ? 14.073 -11.793 -0.807 1.00 96.62 85 TRP A O 1
ATOM 598 N N . MET A 1 86 ? 12.504 -13.378 -0.621 1.00 96.69 86 MET A N 1
ATOM 599 C CA . MET A 1 86 ? 13.431 -14.474 -0.901 1.00 96.69 86 MET A CA 1
ATOM 600 C C . MET A 1 86 ? 13.867 -14.491 -2.379 1.00 96.69 86 MET A C 1
ATOM 602 O O . MET A 1 86 ? 13.034 -14.323 -3.273 1.00 96.69 86 MET A O 1
ATOM 606 N N . PRO A 1 87 ? 15.146 -14.799 -2.681 1.00 94.81 87 PRO A N 1
ATOM 607 C CA . PRO A 1 87 ? 15.623 -14.908 -4.063 1.00 94.81 87 PRO A CA 1
ATOM 608 C C . PRO A 1 87 ? 14.853 -15.937 -4.902 1.00 94.81 87 PRO A C 1
ATOM 610 O O . PRO A 1 87 ? 14.619 -15.722 -6.088 1.00 94.81 87 PRO A O 1
ATOM 613 N N . SER A 1 88 ? 14.418 -17.039 -4.282 1.00 96.00 88 SER A N 1
ATOM 614 C CA . SER A 1 88 ? 13.606 -18.069 -4.937 1.00 96.00 88 SER A CA 1
ATOM 615 C C . SER A 1 88 ? 12.237 -17.547 -5.377 1.00 96.00 88 SER A C 1
ATOM 617 O O . SER A 1 88 ? 11.777 -17.902 -6.459 1.00 96.00 88 SER A O 1
ATOM 619 N N . ALA A 1 89 ? 11.603 -16.679 -4.582 1.00 93.62 89 ALA A N 1
ATOM 620 C CA . ALA A 1 89 ? 10.320 -16.074 -4.927 1.00 93.62 89 ALA A CA 1
ATOM 621 C C . ALA A 1 89 ? 10.461 -15.089 -6.094 1.00 93.62 89 ALA A C 1
ATOM 623 O O . ALA A 1 89 ? 9.649 -15.128 -7.016 1.00 93.62 89 ALA A O 1
ATOM 624 N N . ARG A 1 90 ? 11.527 -14.277 -6.110 1.00 92.25 90 ARG A N 1
ATOM 625 C CA . ARG A 1 90 ? 11.845 -13.374 -7.233 1.00 92.25 90 ARG A CA 1
ATOM 626 C C . ARG A 1 90 ? 12.081 -14.132 -8.535 1.00 92.25 90 ARG A C 1
ATOM 628 O O . ARG A 1 90 ? 11.556 -13.751 -9.573 1.00 92.25 90 ARG A O 1
ATOM 635 N N . ALA A 1 91 ? 12.847 -15.222 -8.466 1.00 91.94 91 ALA A N 1
ATOM 636 C CA . ALA A 1 91 ? 13.146 -16.050 -9.629 1.00 91.94 91 ALA A CA 1
ATOM 637 C C . ALA A 1 91 ? 11.899 -16.770 -10.170 1.00 91.94 91 ALA A C 1
ATOM 639 O O . ALA A 1 91 ? 11.761 -16.934 -11.378 1.00 91.94 91 ALA A O 1
ATOM 640 N N . ALA A 1 92 ? 10.992 -17.195 -9.284 1.00 93.50 92 ALA A N 1
ATOM 641 C CA . ALA A 1 92 ? 9.763 -17.883 -9.671 1.00 93.50 92 ALA A CA 1
ATOM 642 C C . ALA A 1 92 ? 8.671 -16.928 -10.185 1.00 93.50 92 ALA A C 1
ATOM 644 O O . ALA A 1 92 ? 7.895 -17.306 -11.061 1.00 93.50 92 ALA A O 1
ATOM 645 N N . PHE A 1 93 ? 8.601 -15.704 -9.654 1.00 92.62 93 PHE A N 1
ATOM 646 C CA . PHE A 1 93 ? 7.535 -14.746 -9.945 1.00 92.62 93 PHE A CA 1
ATOM 647 C C . PHE A 1 93 ? 8.111 -13.360 -10.286 1.00 92.62 93 PHE A C 1
ATOM 649 O O . PHE A 1 93 ? 8.325 -12.549 -9.384 1.00 92.62 93 PHE A O 1
ATOM 656 N N . PRO A 1 94 ? 8.277 -13.019 -11.580 1.00 89.56 94 PRO A N 1
ATOM 657 C CA . PRO A 1 94 ? 8.824 -11.723 -12.003 1.00 89.56 94 PRO A CA 1
ATOM 658 C C . PRO A 1 94 ? 8.061 -10.502 -11.460 1.00 89.56 94 PRO A C 1
ATOM 660 O O . PRO A 1 94 ? 8.655 -9.469 -11.166 1.00 89.56 94 PRO A O 1
ATOM 663 N N . ALA A 1 95 ? 6.746 -10.627 -11.247 1.00 91.38 95 ALA A N 1
ATOM 664 C CA . ALA A 1 95 ? 5.934 -9.574 -10.630 1.00 91.38 95 ALA A CA 1
ATOM 665 C C . ALA A 1 95 ? 6.370 -9.246 -9.187 1.00 91.38 95 ALA A C 1
ATOM 667 O O . ALA A 1 95 ? 6.260 -8.101 -8.759 1.00 91.38 95 ALA A O 1
ATOM 668 N N . VAL A 1 96 ? 6.890 -10.230 -8.444 1.00 94.06 96 VAL A N 1
ATOM 669 C CA . VAL A 1 96 ? 7.420 -10.031 -7.085 1.00 94.06 96 VAL A CA 1
ATOM 670 C C . VAL A 1 96 ? 8.722 -9.235 -7.127 1.00 94.06 96 VAL A C 1
ATOM 672 O O . VAL A 1 96 ? 8.913 -8.345 -6.299 1.00 94.06 96 VAL A O 1
ATOM 675 N N . ASP A 1 97 ? 9.591 -9.513 -8.103 1.00 92.69 97 ASP A N 1
ATOM 676 C CA . ASP A 1 97 ? 10.816 -8.736 -8.312 1.00 92.69 97 ASP A CA 1
ATOM 677 C C . ASP A 1 97 ? 10.491 -7.288 -8.703 1.00 92.69 97 ASP A C 1
ATOM 679 O O . ASP A 1 97 ? 10.978 -6.349 -8.075 1.00 92.69 97 ASP A O 1
ATOM 683 N N . SER A 1 98 ? 9.565 -7.099 -9.651 1.00 91.38 98 SER A N 1
ATOM 684 C CA . SER A 1 98 ? 9.069 -5.775 -10.048 1.00 91.38 98 SER A CA 1
ATOM 685 C C . SER A 1 98 ? 8.496 -4.993 -8.860 1.00 91.38 98 SER A C 1
ATOM 687 O O . SER A 1 98 ? 8.869 -3.836 -8.653 1.00 91.38 98 SER A O 1
ATOM 689 N N . ARG A 1 99 ? 7.677 -5.636 -8.012 1.00 93.38 99 ARG A N 1
ATOM 690 C CA . ARG A 1 99 ? 7.166 -5.020 -6.780 1.00 93.38 99 ARG A CA 1
ATOM 691 C C . ARG A 1 99 ? 8.301 -4.575 -5.872 1.00 93.38 99 ARG A C 1
ATOM 693 O O . ARG A 1 99 ? 8.270 -3.462 -5.363 1.00 93.38 99 ARG A O 1
ATOM 700 N N . GLN A 1 100 ? 9.279 -5.437 -5.620 1.00 93.75 100 GLN A N 1
ATOM 701 C CA . GLN A 1 100 ? 10.362 -5.127 -4.686 1.00 93.75 100 GLN A CA 1
ATOM 702 C C . GLN A 1 100 ? 11.272 -4.031 -5.191 1.00 93.75 100 GLN A C 1
ATOM 704 O O . GLN A 1 100 ? 11.706 -3.207 -4.393 1.00 93.75 100 GLN A O 1
ATOM 709 N N . ASN A 1 101 ? 11.521 -3.992 -6.496 1.00 91.88 101 ASN A N 1
ATOM 710 C CA . ASN A 1 101 ? 12.233 -2.888 -7.118 1.00 91.88 101 ASN A CA 1
ATOM 711 C C . ASN A 1 101 ? 11.427 -1.589 -6.997 1.00 91.88 101 ASN A C 1
ATOM 713 O O . ASN A 1 101 ? 12.014 -0.565 -6.667 1.00 91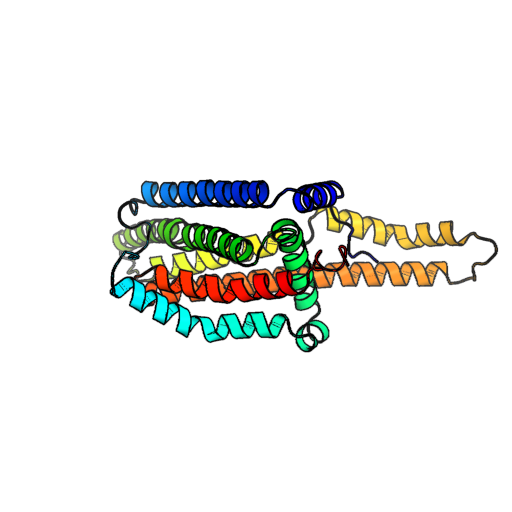.88 101 ASN A O 1
ATOM 717 N N . GLY A 1 102 ? 10.099 -1.636 -7.154 1.00 90.56 102 GLY A N 1
ATOM 718 C CA . GLY A 1 102 ? 9.213 -0.496 -6.900 1.00 90.56 102 GLY A CA 1
ATOM 719 C C . GLY A 1 102 ? 9.272 -0.013 -5.448 1.00 90.56 102 GLY A C 1
ATOM 720 O O . GLY A 1 102 ? 9.598 1.140 -5.193 1.00 90.56 102 GLY A O 1
ATOM 721 N N . VAL A 1 103 ? 9.057 -0.911 -4.482 1.00 93.00 103 VAL A N 1
ATOM 722 C CA . VAL A 1 103 ? 9.121 -0.594 -3.044 1.00 93.00 103 VAL A CA 1
ATOM 723 C C . VAL A 1 103 ? 10.501 -0.080 -2.642 1.00 93.00 103 VAL A C 1
ATOM 725 O O . VAL A 1 103 ? 10.608 0.904 -1.917 1.00 93.00 103 VAL A O 1
ATOM 728 N N . ALA A 1 104 ? 11.576 -0.700 -3.130 1.00 93.69 104 ALA A N 1
ATOM 729 C CA . ALA A 1 104 ? 12.929 -0.217 -2.894 1.00 93.69 104 ALA A CA 1
ATOM 730 C C . ALA A 1 104 ? 13.179 1.142 -3.562 1.00 93.69 104 ALA A C 1
ATOM 732 O O . ALA A 1 104 ? 13.842 1.978 -2.959 1.00 93.69 104 ALA A O 1
ATOM 733 N N . GLY A 1 105 ? 12.646 1.382 -4.762 1.00 91.06 105 GLY A N 1
ATOM 734 C CA . GLY A 1 105 ? 12.726 2.665 -5.459 1.00 91.06 105 GLY A CA 1
ATOM 735 C C . GLY A 1 105 ? 12.088 3.799 -4.661 1.00 91.06 105 GLY A C 1
ATOM 736 O O . GLY A 1 105 ? 12.696 4.855 -4.525 1.00 91.06 105 GLY A O 1
ATOM 737 N N . THR A 1 106 ? 10.933 3.548 -4.043 1.00 91.06 106 THR A N 1
ATOM 738 C CA . THR A 1 106 ? 10.248 4.520 -3.178 1.00 91.06 106 THR A CA 1
ATOM 739 C C . THR A 1 106 ? 10.943 4.685 -1.823 1.00 91.06 106 THR A C 1
ATOM 741 O O . THR A 1 106 ? 11.173 5.803 -1.370 1.00 91.06 106 THR A O 1
ATOM 744 N N . LEU A 1 107 ? 11.310 3.584 -1.156 1.00 94.12 107 LEU A N 1
ATOM 745 C CA . LEU A 1 107 ? 11.824 3.631 0.217 1.00 94.12 107 LEU A CA 1
ATOM 746 C C . LEU A 1 107 ? 13.300 4.031 0.308 1.00 94.12 107 LEU A C 1
ATOM 748 O O . LEU A 1 107 ? 13.676 4.710 1.258 1.00 94.12 107 LEU A O 1
ATOM 752 N N . ARG A 1 108 ? 14.163 3.649 -0.641 1.00 94.56 108 ARG A N 1
ATOM 753 C CA . ARG A 1 108 ? 15.601 3.989 -0.597 1.00 94.56 108 ARG A CA 1
ATOM 754 C C . ARG A 1 108 ? 15.879 5.486 -0.447 1.00 94.56 108 ARG A C 1
ATOM 756 O O . ARG A 1 108 ? 16.620 5.824 0.474 1.00 94.56 108 ARG A O 1
ATOM 763 N N . PRO A 1 109 ? 15.323 6.396 -1.270 1.00 92.31 109 PRO A N 1
ATOM 764 C CA . PRO A 1 109 ? 15.601 7.823 -1.118 1.00 92.31 109 PRO A CA 1
ATOM 765 C C . PRO A 1 109 ? 15.121 8.355 0.241 1.00 92.31 109 PRO A C 1
ATOM 767 O O . PRO A 1 109 ? 15.775 9.223 0.821 1.00 92.31 109 PRO A O 1
ATOM 770 N N . ILE A 1 110 ? 14.046 7.785 0.800 1.00 92.94 110 ILE A N 1
ATOM 771 C CA . ILE A 1 110 ? 13.525 8.135 2.129 1.00 92.94 110 ILE A CA 1
ATOM 772 C C . ILE A 1 110 ? 14.437 7.642 3.247 1.00 92.94 110 ILE A C 1
ATOM 774 O O . ILE A 1 110 ? 14.746 8.391 4.172 1.00 92.94 110 ILE A O 1
ATOM 778 N N . LEU A 1 111 ? 14.896 6.400 3.160 1.00 94.25 111 LEU A N 1
ATOM 779 C CA . LEU A 1 111 ? 15.675 5.760 4.212 1.00 94.25 111 LEU A CA 1
ATOM 780 C C . LEU A 1 111 ? 17.165 6.104 4.157 1.00 94.25 111 LEU A C 1
ATOM 782 O O . LEU A 1 111 ? 17.866 5.911 5.151 1.00 94.25 111 LEU A O 1
ATOM 786 N N . ASN A 1 112 ? 17.658 6.623 3.031 1.00 92.81 112 ASN A N 1
ATOM 787 C CA . ASN A 1 112 ? 19.061 6.987 2.894 1.00 92.81 112 ASN A CA 1
ATOM 788 C C . ASN A 1 112 ? 19.472 8.016 3.963 1.00 92.81 112 ASN A C 1
ATOM 790 O O . ASN A 1 112 ? 18.731 8.964 4.236 1.00 92.81 112 ASN A O 1
ATOM 794 N N . A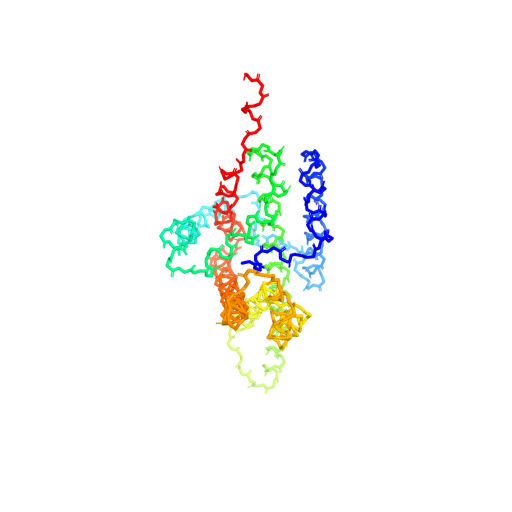SN A 1 113 ? 20.656 7.850 4.552 1.00 90.38 113 ASN A N 1
ATOM 795 C CA . ASN A 1 113 ? 21.179 8.674 5.652 1.00 90.38 113 ASN A CA 1
ATOM 796 C C . ASN A 1 113 ? 20.333 8.687 6.946 1.00 90.38 113 ASN A C 1
ATOM 798 O O . ASN A 1 113 ? 20.589 9.516 7.820 1.00 90.38 113 ASN A O 1
ATOM 802 N N . LEU A 1 114 ? 19.342 7.801 7.099 1.00 93.69 114 LEU A N 1
ATOM 803 C CA . LEU A 1 114 ? 18.623 7.625 8.363 1.00 93.69 114 LEU A CA 1
ATOM 804 C C . LEU A 1 114 ? 19.295 6.554 9.219 1.00 93.69 114 LEU A C 1
ATOM 806 O O . LEU A 1 114 ? 19.794 5.560 8.702 1.00 93.69 114 LEU A O 1
ATOM 810 N N . SER A 1 115 ? 19.255 6.718 10.540 1.00 94.62 115 SER A N 1
ATOM 811 C CA . SER A 1 115 ? 19.535 5.617 11.465 1.00 94.62 115 SER A CA 1
ATOM 812 C C . SER A 1 115 ? 18.371 4.621 11.502 1.00 94.62 115 SER A C 1
ATOM 814 O O . SER A 1 115 ? 17.240 4.948 11.139 1.00 94.62 115 SER A O 1
ATOM 816 N N . TRP A 1 116 ? 18.601 3.419 12.034 1.00 94.12 116 TRP A N 1
ATOM 817 C CA . TRP A 1 116 ? 17.538 2.421 12.225 1.00 94.12 116 TRP A CA 1
ATOM 818 C C . TRP A 1 116 ? 16.348 2.944 13.036 1.00 94.12 116 TRP A C 1
ATOM 820 O O . TRP A 1 116 ? 15.205 2.631 12.717 1.00 94.12 116 TRP A O 1
ATOM 830 N N . ALA A 1 117 ? 16.604 3.753 14.068 1.00 95.81 117 ALA A N 1
ATOM 831 C CA . ALA A 1 117 ? 15.545 4.338 14.885 1.00 95.81 117 ALA A CA 1
ATOM 832 C C . ALA A 1 117 ? 14.706 5.346 14.083 1.00 95.81 117 ALA A C 1
ATOM 834 O O . ALA A 1 117 ? 13.483 5.368 14.195 1.00 95.81 117 ALA A O 1
ATOM 835 N N . GLN A 1 118 ? 15.356 6.144 13.233 1.00 95.62 118 GLN A N 1
ATOM 836 C CA . GLN A 1 118 ? 14.683 7.096 12.351 1.00 95.62 118 GLN A CA 1
ATOM 837 C C . GLN A 1 118 ? 13.896 6.378 11.249 1.00 95.62 118 GLN A C 1
ATOM 839 O O . GLN A 1 118 ? 12.753 6.737 10.992 1.00 95.62 118 GLN A O 1
ATOM 844 N N . ALA A 1 119 ? 14.452 5.317 10.658 1.00 95.25 119 ALA A N 1
ATOM 845 C CA . ALA A 1 119 ? 13.749 4.466 9.699 1.00 95.25 119 ALA A CA 1
ATOM 846 C C . ALA A 1 119 ? 12.509 3.798 10.319 1.00 95.25 119 ALA A C 1
ATOM 848 O O . ALA A 1 119 ? 11.445 3.769 9.704 1.00 95.25 119 ALA A O 1
ATOM 849 N N . ALA A 1 120 ? 12.620 3.312 11.560 1.00 96.12 120 ALA A N 1
ATOM 850 C CA . ALA A 1 120 ? 11.483 2.776 12.302 1.00 96.12 120 ALA A CA 1
ATOM 851 C C . ALA A 1 120 ? 10.417 3.851 12.564 1.00 96.12 120 ALA A C 1
ATOM 853 O O . ALA A 1 120 ? 9.232 3.578 12.402 1.00 96.12 120 ALA A O 1
ATOM 854 N N . ALA A 1 121 ? 10.819 5.080 12.907 1.00 96.56 121 ALA A N 1
ATOM 855 C CA . ALA A 1 121 ? 9.887 6.193 13.069 1.00 96.56 121 ALA A CA 1
ATOM 856 C C . ALA A 1 121 ? 9.148 6.522 11.762 1.00 96.56 121 ALA A C 1
ATOM 858 O O . ALA A 1 121 ? 7.936 6.710 11.792 1.00 96.56 121 ALA A O 1
ATOM 859 N N . VAL A 1 122 ? 9.842 6.526 10.617 1.00 96.31 122 VAL A N 1
ATOM 860 C CA . VAL A 1 122 ? 9.210 6.700 9.296 1.00 96.31 122 VAL A CA 1
ATOM 861 C C . VAL A 1 122 ? 8.182 5.601 9.037 1.00 96.31 122 VAL A C 1
ATOM 863 O O . VAL A 1 122 ? 7.050 5.922 8.695 1.00 96.31 122 VAL A O 1
ATOM 866 N N . CYS A 1 123 ? 8.534 4.332 9.272 1.00 96.81 123 CYS A N 1
ATOM 867 C CA . CYS A 1 123 ? 7.602 3.206 9.139 1.00 96.81 123 CYS A CA 1
ATOM 868 C C . CYS A 1 123 ? 6.353 3.401 10.010 1.00 96.81 123 CYS A C 1
ATOM 870 O O . CYS A 1 123 ? 5.229 3.249 9.537 1.00 96.81 123 CYS A O 1
ATOM 872 N N . VAL A 1 124 ? 6.533 3.810 11.270 1.00 97.19 124 VAL A N 1
ATOM 873 C CA . VAL A 1 124 ? 5.411 4.069 12.179 1.00 97.19 124 VAL A CA 1
ATOM 874 C C . VAL A 1 124 ? 4.511 5.181 11.649 1.00 97.19 124 VAL A C 1
ATOM 876 O O . VAL A 1 124 ? 3.295 5.003 11.624 1.00 97.19 124 VAL A O 1
ATOM 879 N N . LEU A 1 125 ? 5.075 6.310 11.220 1.00 96.44 125 LEU A N 1
ATOM 880 C CA . LEU A 1 125 ? 4.313 7.450 10.701 1.00 96.44 125 LEU A CA 1
ATOM 881 C C . LEU A 1 125 ? 3.545 7.087 9.419 1.00 96.44 125 LEU A C 1
ATOM 883 O O . LEU A 1 125 ? 2.352 7.367 9.307 1.00 96.44 125 LEU A O 1
ATOM 887 N N . ASP A 1 126 ? 4.200 6.417 8.480 1.00 94.44 126 ASP A N 1
ATOM 888 C CA . ASP A 1 126 ? 3.611 6.041 7.194 1.00 94.44 126 ASP A CA 1
ATOM 889 C C . ASP A 1 126 ? 2.462 5.031 7.360 1.00 94.44 126 ASP A C 1
ATOM 891 O O . ASP A 1 126 ? 1.326 5.261 6.935 1.00 94.44 126 ASP A O 1
ATOM 895 N N . VAL A 1 127 ? 2.710 3.952 8.106 1.00 95.81 127 VAL A N 1
ATOM 896 C CA . VAL A 1 127 ? 1.707 2.905 8.331 1.00 95.81 127 VAL A CA 1
ATOM 897 C C . VAL A 1 127 ? 0.547 3.421 9.178 1.00 95.81 127 VAL A C 1
ATOM 899 O O . VAL A 1 127 ? -0.611 3.142 8.872 1.00 95.81 127 VAL A O 1
ATOM 902 N N . SER A 1 128 ? 0.815 4.188 10.240 1.00 94.25 128 SER A N 1
ATOM 903 C CA . SER A 1 128 ? -0.254 4.664 11.128 1.00 94.25 128 SER A CA 1
ATOM 904 C C . SER A 1 128 ? -1.193 5.655 10.450 1.00 94.25 128 SER A C 1
ATOM 906 O O . SER A 1 128 ? -2.407 5.546 10.631 1.00 94.25 128 SER A O 1
ATOM 908 N N . SER A 1 129 ? -0.669 6.577 9.635 1.00 93.06 129 SER A N 1
ATOM 909 C CA . SER A 1 129 ? -1.515 7.482 8.847 1.00 93.06 129 SER A CA 1
ATOM 910 C C . SER A 1 129 ? -2.350 6.725 7.817 1.00 93.06 129 SER A C 1
ATOM 912 O O . SER A 1 129 ? -3.548 6.986 7.697 1.00 93.06 129 SER A O 1
ATOM 914 N N . THR A 1 130 ? -1.757 5.739 7.144 1.00 93.44 130 THR A N 1
ATOM 915 C CA . THR A 1 130 ? -2.4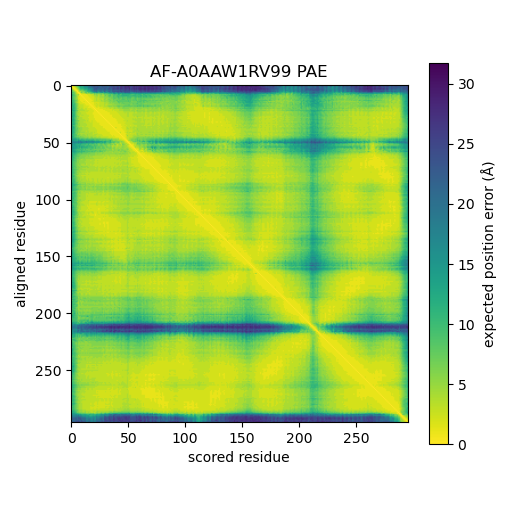54 4.898 6.167 1.00 93.44 130 THR A CA 1
ATOM 916 C C . THR A 1 130 ? -3.581 4.092 6.815 1.00 93.44 130 THR A C 1
ATOM 918 O O . THR A 1 130 ? -4.716 4.139 6.342 1.00 93.44 130 THR A O 1
ATOM 921 N N . VAL A 1 131 ? -3.320 3.421 7.942 1.00 94.94 131 VAL A N 1
ATOM 922 C CA . VAL A 1 131 ? -4.336 2.648 8.680 1.00 94.94 131 VAL A CA 1
ATOM 923 C C . VAL A 1 131 ? -5.459 3.554 9.191 1.00 94.94 131 VAL A C 1
ATOM 925 O O . VAL A 1 131 ? -6.630 3.188 9.082 1.00 94.94 131 VAL A O 1
ATOM 928 N N . ALA A 1 132 ? -5.134 4.745 9.702 1.00 92.62 132 ALA A N 1
ATOM 929 C CA . ALA A 1 132 ? -6.130 5.710 10.167 1.00 92.62 132 ALA A CA 1
ATOM 930 C C . ALA A 1 132 ? -7.015 6.245 9.024 1.00 92.62 132 ALA A C 1
ATOM 932 O O . ALA A 1 132 ? -8.224 6.410 9.188 1.00 92.62 132 ALA A O 1
ATOM 933 N N . LEU A 1 133 ? -6.443 6.470 7.842 1.00 92.62 133 LEU A N 1
ATOM 934 C CA . LEU A 1 133 ? -7.213 6.877 6.669 1.00 92.62 133 LEU A CA 1
ATOM 935 C C . LEU A 1 133 ? -8.109 5.738 6.154 1.00 92.62 133 LEU A C 1
ATOM 937 O O . LEU A 1 133 ? -9.271 5.951 5.807 1.00 92.62 133 LEU A O 1
ATOM 941 N N . GLN A 1 134 ? -7.571 4.520 6.109 1.00 93.38 134 GLN A N 1
ATOM 942 C CA . GLN A 1 134 ? -8.239 3.331 5.581 1.00 93.38 134 GLN A CA 1
ATOM 943 C C . GLN A 1 134 ? -9.429 2.892 6.427 1.00 93.38 134 GLN A C 1
ATOM 945 O O . GLN A 1 134 ? -10.522 2.656 5.904 1.00 93.38 134 GLN A O 1
ATOM 950 N N . LEU A 1 135 ? -9.196 2.743 7.729 1.00 92.31 135 LEU A N 1
ATOM 951 C CA . LEU A 1 135 ? -10.122 2.078 8.628 1.00 92.31 135 LEU A CA 1
ATOM 952 C C . LEU A 1 135 ? -11.108 3.083 9.244 1.00 92.31 135 LEU A C 1
ATOM 954 O O . LEU A 1 135 ? -12.238 3.144 8.758 1.00 92.31 135 LEU A O 1
ATOM 958 N N . PRO A 1 136 ? -10.759 3.910 10.246 1.00 90.12 136 PRO A N 1
ATOM 959 C CA . PRO A 1 136 ? -11.754 4.765 10.883 1.00 90.12 136 PRO A CA 1
ATOM 960 C C . PRO A 1 136 ? -12.344 5.810 9.934 1.00 90.12 136 PRO A C 1
ATOM 962 O O . PRO A 1 136 ? -13.560 5.992 9.937 1.00 90.12 136 PRO A O 1
ATOM 965 N N . ALA A 1 137 ? -11.541 6.428 9.062 1.00 91.75 137 ALA A N 1
ATOM 966 C CA . ALA A 1 137 ? -12.052 7.452 8.153 1.00 91.75 137 ALA A CA 1
ATOM 967 C C . ALA A 1 137 ? -12.867 6.865 6.990 1.00 91.75 137 ALA A C 1
ATOM 969 O O . ALA A 1 137 ? -14.080 7.072 6.917 1.00 91.75 137 ALA A O 1
ATOM 970 N N . LEU A 1 138 ? -12.233 6.130 6.070 1.00 92.25 138 LEU A N 1
ATOM 971 C CA . LEU A 1 138 ? -12.912 5.668 4.857 1.00 92.25 138 LEU A CA 1
ATOM 972 C C . LEU A 1 138 ? -13.955 4.581 5.147 1.00 92.25 138 LEU A C 1
ATOM 974 O O . LEU A 1 138 ? -15.098 4.701 4.700 1.00 92.25 138 LEU A O 1
ATOM 978 N N . GLN A 1 139 ? -13.604 3.539 5.910 1.00 91.94 139 GLN A N 1
ATOM 979 C CA . GLN A 1 139 ? -14.567 2.484 6.240 1.00 91.94 139 GLN A CA 1
ATOM 980 C C . GLN A 1 139 ? -15.707 3.020 7.117 1.00 91.94 139 GLN A C 1
ATOM 982 O O . GLN A 1 139 ? -16.851 2.629 6.898 1.00 91.94 139 GLN A O 1
ATOM 987 N N . GLY A 1 140 ? -15.428 3.926 8.063 1.00 89.88 140 GLY A N 1
ATOM 988 C CA . GLY A 1 140 ? -16.459 4.583 8.876 1.00 89.88 140 GLY A CA 1
ATOM 989 C C . GLY A 1 140 ? -17.433 5.409 8.030 1.00 89.88 140 GLY A C 1
ATOM 990 O O . GLY A 1 140 ? -18.651 5.256 8.151 1.00 89.88 140 GLY A O 1
ATOM 991 N N . ALA A 1 141 ? -16.914 6.212 7.095 1.00 92.25 141 ALA A N 1
ATOM 992 C CA . ALA A 1 141 ? -17.732 6.990 6.164 1.00 92.25 141 ALA A CA 1
ATOM 993 C C . ALA A 1 141 ? -18.626 6.103 5.286 1.00 92.25 141 ALA A C 1
ATOM 995 O O . ALA A 1 141 ? -19.827 6.358 5.149 1.00 92.25 141 ALA A O 1
ATOM 996 N N . LEU A 1 142 ? -18.060 5.032 4.724 1.00 94.38 142 LEU A N 1
ATOM 997 C CA . LEU A 1 142 ? -18.801 4.086 3.894 1.00 94.38 142 LEU A CA 1
ATOM 998 C C . LEU A 1 142 ? -19.843 3.313 4.706 1.00 94.38 142 LEU A C 1
ATOM 1000 O O . LEU A 1 142 ? -20.971 3.166 4.244 1.00 94.38 142 LEU A O 1
ATOM 1004 N N . ALA A 1 143 ? -19.513 2.877 5.924 1.00 92.81 143 ALA A N 1
ATOM 1005 C CA . ALA A 1 143 ? -20.448 2.169 6.798 1.00 92.81 143 ALA A CA 1
ATOM 1006 C C . ALA A 1 143 ? -21.668 3.033 7.122 1.00 92.81 143 ALA A C 1
ATOM 1008 O O . ALA A 1 143 ? -22.796 2.548 7.036 1.00 92.81 143 ALA A O 1
ATOM 1009 N N . LYS A 1 144 ? -21.476 4.330 7.389 1.00 91.75 144 LYS A N 1
ATOM 1010 C CA . LYS A 1 144 ? -22.601 5.257 7.574 1.00 91.75 144 LYS A CA 1
ATOM 1011 C C . LYS A 1 144 ? -23.407 5.474 6.310 1.00 91.75 144 LYS A C 1
ATOM 1013 O O . LYS A 1 144 ? -24.632 5.459 6.375 1.00 91.75 144 LYS A O 1
ATOM 1018 N N . SER A 1 145 ? -22.744 5.634 5.166 1.00 94.06 145 SER A N 1
ATOM 1019 C CA . SER A 1 145 ? -23.438 5.767 3.884 1.00 94.06 145 SER A CA 1
ATOM 1020 C C . SER A 1 145 ? -24.326 4.548 3.614 1.00 94.06 145 SER A C 1
ATOM 1022 O O . SER A 1 145 ? -25.527 4.697 3.391 1.00 94.06 145 SER A O 1
ATOM 1024 N N . PHE A 1 146 ? -23.780 3.335 3.734 1.00 95.75 146 PHE A N 1
ATOM 1025 C CA . PHE A 1 146 ? -24.551 2.103 3.574 1.00 95.75 146 PHE A CA 1
ATOM 1026 C C . PHE A 1 146 ? -25.611 1.917 4.661 1.00 95.75 146 PHE A C 1
ATOM 1028 O O . PHE A 1 146 ? -26.676 1.379 4.367 1.00 95.75 146 PHE A O 1
ATOM 1035 N N . GLY A 1 147 ? -25.368 2.395 5.883 1.00 94.31 147 GLY A N 1
ATOM 1036 C CA . GLY A 1 147 ? -26.352 2.404 6.963 1.00 94.31 147 GLY A CA 1
ATOM 1037 C C . GLY A 1 147 ? -27.582 3.239 6.609 1.00 94.31 147 GLY A C 1
ATOM 1038 O O . GLY A 1 147 ? -28.703 2.762 6.749 1.00 94.31 147 GLY A O 1
ATOM 1039 N N . LEU A 1 148 ? -27.388 4.439 6.050 1.00 94.25 148 LEU A N 1
ATOM 1040 C CA . LEU A 1 148 ? -28.488 5.285 5.569 1.00 94.25 148 LEU A CA 1
ATOM 1041 C C . LEU A 1 148 ? -29.299 4.596 4.461 1.00 94.25 148 LEU A C 1
ATOM 1043 O O . LEU A 1 148 ? -30.531 4.621 4.490 1.00 94.25 148 LEU A O 1
ATOM 1047 N N . TYR A 1 149 ? -28.625 3.940 3.510 1.00 94.25 149 TYR A N 1
ATOM 1048 C CA . TYR A 1 149 ? -29.304 3.157 2.473 1.00 94.25 149 TYR A CA 1
ATOM 1049 C C . TYR A 1 149 ? -30.061 1.956 3.048 1.00 94.25 149 TYR A C 1
ATOM 1051 O O . TYR A 1 149 ? -31.168 1.663 2.596 1.00 94.25 149 TYR A O 1
ATOM 1059 N N . ALA A 1 150 ? -29.500 1.273 4.047 1.00 94.88 150 ALA A N 1
ATOM 1060 C CA . ALA A 1 150 ? -30.153 0.150 4.705 1.00 94.88 150 ALA A CA 1
ATOM 1061 C C . ALA A 1 150 ? -31.435 0.586 5.424 1.00 94.88 150 ALA A C 1
ATOM 1063 O O . ALA A 1 150 ? -32.463 -0.062 5.238 1.00 94.88 150 ALA A O 1
ATOM 1064 N N . THR A 1 151 ? -31.414 1.709 6.148 1.00 94.62 151 THR A N 1
ATOM 1065 C CA . THR A 1 151 ? -32.614 2.284 6.779 1.00 94.62 151 THR A CA 1
ATOM 1066 C C . THR A 1 151 ? -33.682 2.613 5.738 1.00 94.62 151 THR A C 1
ATOM 1068 O O . THR A 1 151 ? -34.829 2.203 5.877 1.00 94.62 151 THR A O 1
ATOM 1071 N N . PHE A 1 152 ? -33.302 3.254 4.629 1.00 95.56 152 PHE A N 1
ATOM 1072 C CA . PHE A 1 152 ? -34.237 3.567 3.545 1.00 95.56 152 PHE A CA 1
ATOM 1073 C C . PHE A 1 152 ? -34.883 2.320 2.915 1.00 95.56 152 PHE A C 1
ATOM 1075 O O . PHE A 1 152 ? -36.048 2.350 2.515 1.00 95.56 152 PHE A O 1
ATOM 1082 N N . LEU A 1 153 ? -34.139 1.217 2.798 1.00 95.25 153 LEU A N 1
ATOM 1083 C CA . LEU A 1 153 ? -34.671 -0.061 2.321 1.00 95.25 153 LEU A CA 1
ATOM 1084 C C . LEU A 1 153 ? -35.610 -0.705 3.349 1.00 95.25 153 LEU A C 1
ATOM 1086 O O . LEU A 1 153 ? -36.680 -1.189 2.972 1.00 95.25 153 LEU A O 1
ATOM 1090 N N . GLN A 1 154 ? -35.247 -0.662 4.631 1.00 95.06 154 GLN A N 1
ATOM 1091 C CA . GLN A 1 154 ? -36.080 -1.157 5.728 1.00 95.06 154 GLN A CA 1
ATOM 1092 C C . GLN A 1 154 ? -37.410 -0.394 5.821 1.00 95.06 154 GLN A C 1
ATOM 1094 O O . GLN A 1 154 ? -38.456 -1.032 5.942 1.00 95.06 154 GLN A O 1
ATOM 1099 N N . ASP A 1 155 ? -37.403 0.929 5.633 1.00 95.69 155 ASP A N 1
ATOM 1100 C CA . ASP A 1 155 ? -38.614 1.764 5.574 1.00 95.69 155 ASP A CA 1
ATOM 1101 C C . ASP A 1 155 ? -39.546 1.376 4.412 1.00 95.69 155 ASP A C 1
ATOM 1103 O O . ASP A 1 155 ? -40.761 1.563 4.475 1.00 95.69 155 ASP A O 1
ATOM 1107 N N . LYS A 1 156 ? -38.991 0.784 3.348 1.00 96.12 156 LYS A N 1
ATOM 1108 C CA . LYS A 1 156 ? -39.741 0.230 2.210 1.00 96.12 156 LYS A CA 1
ATOM 1109 C C . LYS A 1 156 ? -40.158 -1.231 2.400 1.00 96.12 156 LYS A C 1
ATOM 1111 O O . LYS A 1 156 ? -40.651 -1.849 1.458 1.00 96.12 156 LYS A O 1
ATOM 1116 N N . GLY A 1 157 ? -39.964 -1.790 3.593 1.00 95.88 157 GLY A N 1
ATOM 1117 C CA . GLY A 1 157 ? -40.300 -3.174 3.917 1.00 95.88 157 GLY A CA 1
ATOM 1118 C C . GLY A 1 157 ? -39.297 -4.206 3.394 1.00 95.88 157 GLY A C 1
ATOM 1119 O O . GLY A 1 157 ? -39.612 -5.394 3.387 1.00 95.88 157 GLY A O 1
ATOM 1120 N N . VAL A 1 158 ? -38.104 -3.788 2.954 1.00 96.19 158 VAL A N 1
ATOM 1121 C CA . VAL A 1 158 ? -37.031 -4.706 2.545 1.00 96.19 158 VAL A CA 1
ATOM 1122 C C . VAL A 1 158 ? -36.146 -5.001 3.761 1.00 96.19 158 VAL A C 1
ATOM 1124 O O . VAL A 1 158 ? -35.436 -4.108 4.226 1.00 96.19 158 VAL A O 1
ATOM 1127 N N . PRO A 1 159 ? -36.147 -6.235 4.300 1.00 93.38 159 PRO A N 1
ATOM 1128 C CA . PRO A 1 159 ? -35.312 -6.566 5.445 1.00 93.38 159 PRO A CA 1
ATOM 1129 C C . PRO A 1 159 ? -33.834 -6.581 5.038 1.00 93.38 159 PRO A C 1
ATOM 1131 O O . PRO A 1 159 ? -33.428 -7.337 4.156 1.00 93.38 159 PRO A O 1
ATOM 1134 N N . VAL A 1 160 ? -33.020 -5.769 5.714 1.00 93.06 160 VAL A N 1
ATOM 1135 C CA . VAL A 1 160 ? -31.557 -5.771 5.567 1.00 93.06 160 VAL A CA 1
ATOM 1136 C C . VAL A 1 160 ? -30.945 -6.410 6.818 1.00 93.06 160 VAL A C 1
ATOM 1138 O O . VAL A 1 160 ? -31.188 -5.897 7.913 1.00 93.06 160 VAL A O 1
ATOM 1141 N N . PRO A 1 161 ? -30.184 -7.516 6.694 1.00 94.19 161 PRO A N 1
ATOM 1142 C CA . PRO A 1 161 ? -29.528 -8.153 7.834 1.00 94.19 161 PRO A CA 1
ATOM 1143 C C . PRO A 1 161 ? -28.540 -7.224 8.551 1.00 94.19 161 PRO A C 1
ATOM 1145 O O . PRO A 1 161 ? -27.853 -6.416 7.921 1.00 94.19 161 PRO A O 1
ATOM 1148 N N . ALA A 1 162 ? -28.427 -7.390 9.871 1.00 87.94 162 ALA A N 1
ATOM 1149 C CA . ALA A 1 162 ? -27.412 -6.705 10.667 1.00 87.94 162 ALA A CA 1
ATOM 1150 C C . ALA A 1 162 ? -26.001 -7.077 10.172 1.00 87.94 162 ALA A C 1
ATOM 1152 O O . ALA A 1 162 ? -25.739 -8.242 9.867 1.00 87.94 162 ALA A O 1
ATOM 1153 N N . GLY A 1 163 ? -25.098 -6.098 10.071 1.00 88.50 163 GLY A N 1
ATOM 1154 C CA . GLY A 1 163 ? -23.728 -6.313 9.596 1.00 88.50 163 GLY A CA 1
ATOM 1155 C C . GLY A 1 163 ? -23.527 -6.150 8.083 1.00 88.50 163 GLY A C 1
ATOM 1156 O O . GLY A 1 163 ? -22.382 -6.105 7.630 1.00 88.50 163 GLY A O 1
ATOM 1157 N N . VAL A 1 164 ? -24.600 -6.073 7.280 1.00 93.88 164 VAL A N 1
ATOM 1158 C CA . VAL A 1 164 ? -24.493 -5.867 5.822 1.00 93.88 164 VAL A CA 1
ATOM 1159 C C . VAL A 1 164 ? -23.887 -4.506 5.471 1.00 93.88 164 VAL A C 1
ATOM 1161 O O . VAL A 1 164 ? -22.975 -4.498 4.641 1.00 93.88 164 VAL A O 1
ATOM 1164 N N . PRO A 1 165 ? -24.307 -3.374 6.074 1.00 93.31 165 PRO A N 1
ATOM 1165 C CA . PRO A 1 165 ? -23.686 -2.077 5.807 1.00 93.31 165 PRO A CA 1
ATOM 1166 C C . PRO A 1 165 ? -22.184 -2.073 6.079 1.00 93.31 165 PRO A C 1
ATOM 1168 O O . PRO A 1 165 ? -21.394 -1.573 5.280 1.00 93.31 165 PRO A O 1
ATOM 1171 N N . GLU A 1 166 ? -21.773 -2.697 7.177 1.00 92.00 166 GLU A N 1
ATOM 1172 C CA . GLU A 1 166 ? -20.383 -2.809 7.568 1.00 92.00 166 GLU A CA 1
ATOM 1173 C C . GLU A 1 166 ? -19.636 -3.720 6.586 1.00 92.00 166 GLU A C 1
ATOM 1175 O O . GLU A 1 166 ? -18.580 -3.349 6.076 1.00 92.00 166 GLU A O 1
ATOM 1180 N N . ALA A 1 167 ? -20.141 -4.914 6.273 1.00 94.69 167 ALA A N 1
ATOM 1181 C CA . ALA A 1 167 ? -19.515 -5.806 5.292 1.00 94.69 167 ALA A CA 1
ATOM 1182 C C . ALA A 1 167 ? -19.362 -5.141 3.910 1.00 94.69 167 ALA A C 1
ATOM 1184 O O . ALA A 1 167 ? -18.284 -5.213 3.319 1.00 94.69 167 ALA A O 1
ATOM 1185 N N . ALA A 1 168 ? -20.390 -4.428 3.442 1.00 95.44 168 ALA A N 1
ATOM 1186 C CA . ALA A 1 168 ? -20.352 -3.650 2.205 1.00 95.44 168 ALA A CA 1
ATOM 1187 C C . ALA A 1 168 ? -19.321 -2.514 2.266 1.00 95.44 168 ALA A C 1
ATOM 1189 O O . ALA A 1 168 ? -18.588 -2.305 1.297 1.00 95.44 168 ALA A O 1
ATOM 1190 N N . ALA A 1 169 ? -19.207 -1.827 3.408 1.00 95.75 169 ALA A N 1
ATOM 1191 C CA . ALA A 1 169 ? -18.187 -0.809 3.630 1.00 95.75 169 ALA A CA 1
ATOM 1192 C C . ALA A 1 169 ? -16.779 -1.391 3.524 1.00 95.75 169 ALA A C 1
ATOM 1194 O O . ALA A 1 169 ? -15.971 -0.859 2.777 1.00 95.75 169 ALA A O 1
ATOM 1195 N N . LEU A 1 170 ? -16.504 -2.515 4.192 1.00 96.31 170 LEU A N 1
ATOM 1196 C CA . LEU A 1 170 ? -15.192 -3.166 4.131 1.00 96.31 170 LEU A CA 1
ATOM 1197 C C . LEU A 1 170 ? -14.854 -3.635 2.712 1.00 96.31 170 LEU A C 1
ATOM 1199 O O . LEU A 1 170 ? -13.747 -3.390 2.240 1.00 96.31 170 LEU A O 1
ATOM 1203 N N . ALA A 1 171 ? -15.806 -4.262 2.016 1.00 97.12 171 ALA A N 1
ATOM 1204 C CA . ALA A 1 171 ? -15.615 -4.692 0.634 1.00 97.12 171 ALA A CA 1
ATOM 1205 C C . ALA A 1 171 ? -15.345 -3.503 -0.303 1.00 97.12 171 ALA A C 1
ATOM 1207 O O . ALA A 1 171 ? -14.465 -3.578 -1.158 1.00 97.12 171 ALA A O 1
ATOM 1208 N N . SER A 1 172 ? -16.056 -2.389 -0.108 1.00 96.94 172 SER A N 1
ATOM 1209 C CA . SER A 1 172 ? -15.873 -1.163 -0.891 1.00 96.94 172 SER A CA 1
ATOM 1210 C C . SER A 1 172 ? -14.537 -0.489 -0.586 1.00 96.94 172 SER A C 1
ATOM 1212 O O . SER A 1 172 ? -13.834 -0.105 -1.515 1.00 96.94 172 SER A O 1
ATOM 1214 N N . THR A 1 173 ? -14.137 -0.404 0.688 1.00 96.31 173 THR A N 1
ATOM 1215 C CA . THR A 1 173 ? -12.810 0.082 1.094 1.00 96.31 173 THR A CA 1
ATOM 1216 C C . THR A 1 173 ? -11.722 -0.763 0.440 1.00 96.31 173 THR A C 1
ATOM 1218 O O . THR A 1 173 ? -10.839 -0.216 -0.214 1.00 96.31 173 THR A O 1
ATOM 1221 N N . ALA A 1 174 ? -11.805 -2.091 0.543 1.00 97.31 174 ALA A N 1
ATOM 1222 C CA . ALA A 1 174 ? -10.824 -2.990 -0.057 1.00 97.31 174 ALA A CA 1
ATOM 1223 C C . ALA A 1 174 ? -10.756 -2.825 -1.582 1.00 97.31 174 ALA A C 1
ATOM 1225 O O . ALA A 1 174 ? -9.664 -2.715 -2.132 1.00 97.31 174 ALA A O 1
ATOM 1226 N N . ALA A 1 175 ? -11.903 -2.733 -2.261 1.00 97.56 175 ALA A N 1
ATOM 1227 C CA . ALA A 1 175 ? -11.961 -2.519 -3.704 1.00 97.56 175 ALA A CA 1
ATOM 1228 C C . ALA A 1 175 ? -11.373 -1.164 -4.128 1.00 97.56 175 ALA A C 1
ATOM 1230 O O . ALA A 1 175 ? -10.619 -1.113 -5.097 1.00 97.56 175 ALA A O 1
ATOM 1231 N N . LEU A 1 176 ? -11.672 -0.081 -3.400 1.00 96.38 176 LEU A N 1
ATOM 1232 C CA . LEU A 1 176 ? -11.124 1.251 -3.673 1.00 96.38 176 LEU A CA 1
ATOM 1233 C C . LEU A 1 176 ? -9.604 1.275 -3.506 1.00 96.38 176 LEU A C 1
ATOM 1235 O O . LEU A 1 176 ? -8.908 1.802 -4.370 1.00 96.38 176 LEU A O 1
ATOM 1239 N N . TRP A 1 177 ? -9.080 0.661 -2.445 1.00 94.69 177 TRP A N 1
ATOM 1240 C CA . TRP A 1 177 ? -7.636 0.566 -2.228 1.00 94.69 177 TRP A CA 1
ATOM 1241 C C . TRP A 1 177 ? -6.948 -0.342 -3.242 1.00 94.69 177 TRP A C 1
ATOM 1243 O O . TRP A 1 177 ? -5.900 0.023 -3.769 1.00 94.69 177 TRP A O 1
ATOM 1253 N N . GLY A 1 178 ? -7.561 -1.474 -3.589 1.00 96.00 178 GLY A N 1
ATOM 1254 C CA . GLY A 1 178 ? -7.088 -2.333 -4.670 1.00 96.00 178 GLY A CA 1
ATOM 1255 C C . GLY A 1 178 ? -7.028 -1.597 -6.007 1.00 96.00 178 GLY A C 1
ATOM 1256 O O . GLY A 1 178 ? -6.022 -1.675 -6.704 1.00 96.00 178 GLY A O 1
ATOM 1257 N N . ALA A 1 179 ? -8.067 -0.833 -6.348 1.00 96.81 179 ALA A N 1
ATOM 1258 C CA . ALA A 1 179 ? -8.106 -0.029 -7.566 1.00 96.81 179 ALA A CA 1
ATOM 1259 C C . ALA A 1 179 ? -7.063 1.099 -7.552 1.00 96.81 179 ALA A C 1
ATOM 1261 O O . ALA A 1 179 ? -6.396 1.314 -8.561 1.00 96.81 179 ALA A O 1
ATOM 1262 N N . ALA A 1 180 ? -6.882 1.779 -6.415 1.00 94.88 180 ALA A N 1
ATOM 1263 C CA . ALA A 1 180 ? -5.865 2.814 -6.257 1.00 94.88 180 ALA A CA 1
ATOM 1264 C C . ALA A 1 180 ? -4.450 2.247 -6.449 1.00 94.88 180 ALA A C 1
ATOM 1266 O O . ALA A 1 180 ? -3.672 2.802 -7.219 1.00 94.88 180 ALA A O 1
ATOM 1267 N N . PHE A 1 181 ? -4.140 1.103 -5.832 1.00 92.88 181 PHE A N 1
ATOM 1268 C CA . PHE A 1 181 ? -2.846 0.433 -6.000 1.00 92.88 181 PHE A CA 1
ATOM 1269 C C . PHE A 1 181 ? -2.664 -0.136 -7.407 1.00 92.88 181 PHE A C 1
ATOM 1271 O O . PHE A 1 181 ? -1.572 -0.053 -7.964 1.00 92.88 181 PHE A O 1
ATOM 1278 N N . TYR A 1 182 ? -3.726 -0.663 -8.022 1.00 94.56 182 TYR A N 1
ATOM 1279 C CA . TYR A 1 182 ? -3.678 -1.069 -9.423 1.00 94.56 182 TYR A CA 1
ATOM 1280 C C . TYR A 1 182 ? -3.300 0.116 -10.314 1.00 94.56 182 TYR A C 1
ATOM 1282 O O . TYR A 1 182 ? -2.388 -0.005 -11.122 1.00 94.56 182 TYR A O 1
ATOM 1290 N N . ALA A 1 183 ? -3.976 1.256 -10.151 1.00 93.31 183 ALA A N 1
ATOM 1291 C CA . ALA A 1 183 ? -3.732 2.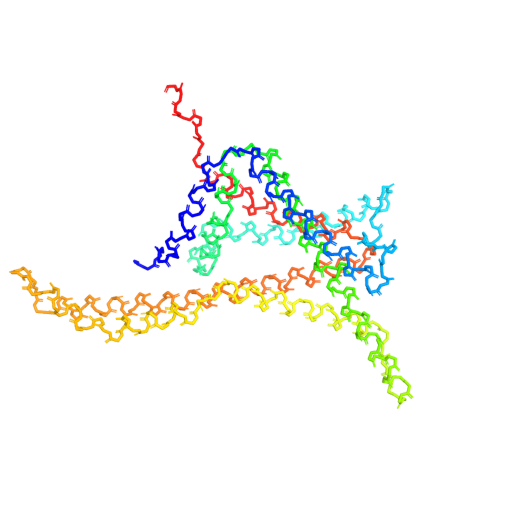456 -10.943 1.00 93.31 183 ALA A CA 1
ATOM 1292 C C . ALA A 1 183 ? -2.338 3.046 -10.692 1.00 93.31 183 ALA A C 1
ATOM 1294 O O . ALA A 1 183 ? -1.685 3.451 -11.645 1.00 93.31 183 ALA A O 1
ATOM 1295 N N . TYR A 1 184 ? -1.868 3.042 -9.442 1.00 90.31 184 TYR A N 1
ATOM 1296 C CA . TYR A 1 184 ? -0.549 3.558 -9.070 1.00 90.31 184 TYR A CA 1
ATOM 1297 C C . TYR A 1 184 ? 0.604 2.760 -9.699 1.00 90.31 184 TYR A C 1
ATOM 1299 O O . TYR A 1 184 ? 1.604 3.337 -10.107 1.00 90.31 184 TYR A O 1
ATOM 1307 N N . TYR A 1 185 ? 0.467 1.433 -9.806 1.00 89.81 185 TYR A N 1
ATOM 1308 C CA . TYR A 1 185 ? 1.508 0.564 -10.372 1.00 89.81 185 TYR A CA 1
ATOM 1309 C C . TYR A 1 185 ? 1.298 0.196 -11.848 1.00 89.81 185 TYR A C 1
ATOM 1311 O O . TYR A 1 185 ? 2.180 -0.425 -12.453 1.00 89.81 185 TYR A O 1
ATOM 1319 N N . ALA A 1 186 ? 0.136 0.507 -12.427 1.00 90.69 186 ALA A N 1
ATOM 1320 C CA . ALA A 1 186 ? -0.134 0.279 -13.841 1.00 90.69 186 ALA A CA 1
ATOM 1321 C C . ALA A 1 186 ? 0.708 1.218 -14.713 1.00 90.69 186 ALA A C 1
ATOM 1323 O O . ALA A 1 186 ? 1.058 2.318 -14.300 1.00 90.69 186 ALA A O 1
ATOM 1324 N N . ALA A 1 187 ? 1.014 0.775 -15.935 1.00 88.75 187 ALA A N 1
ATOM 1325 C CA . ALA A 1 187 ? 1.584 1.672 -16.931 1.00 88.75 187 ALA A CA 1
ATOM 1326 C C . ALA A 1 187 ? 0.567 2.773 -17.265 1.00 88.75 187 ALA A C 1
ATOM 1328 O O . ALA A 1 187 ? -0.624 2.483 -17.447 1.00 88.75 187 ALA A O 1
ATOM 1329 N N . THR A 1 188 ? 1.022 4.020 -17.334 1.00 89.12 188 THR A N 1
ATOM 1330 C CA . THR A 1 188 ? 0.168 5.148 -17.709 1.00 89.12 188 THR A 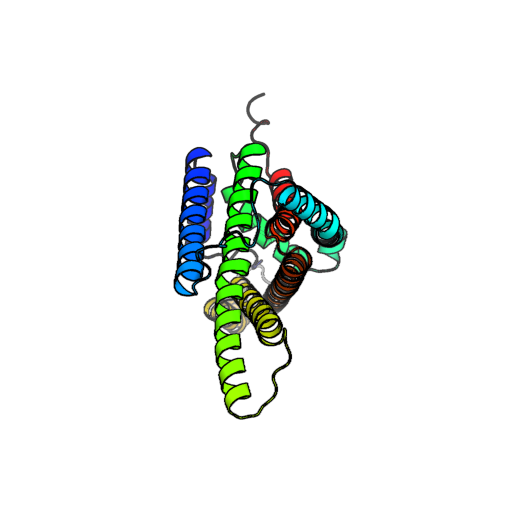CA 1
ATOM 1331 C C . THR A 1 188 ? -0.246 5.028 -19.177 1.00 89.12 188 THR A C 1
ATOM 1333 O O . THR A 1 188 ? 0.407 4.354 -19.975 1.00 89.12 188 THR A O 1
ATOM 1336 N N . ALA A 1 189 ? -1.351 5.677 -19.557 1.00 89.06 189 ALA A N 1
ATOM 1337 C CA . ALA A 1 189 ? -1.789 5.678 -20.954 1.00 89.06 189 ALA A CA 1
ATOM 1338 C C . ALA A 1 189 ? -0.708 6.248 -21.892 1.00 89.06 189 ALA A C 1
ATOM 1340 O O . ALA A 1 189 ? -0.523 5.733 -22.990 1.00 89.06 189 ALA A O 1
ATOM 1341 N N . GLU A 1 190 ? 0.036 7.251 -21.421 1.00 87.94 190 GLU A N 1
ATOM 1342 C CA . GLU A 1 190 ? 1.153 7.859 -22.142 1.00 87.94 190 GLU A CA 1
ATOM 1343 C C . GLU A 1 190 ? 2.335 6.895 -22.292 1.00 87.94 190 GLU A C 1
ATOM 1345 O O . GLU A 1 190 ? 2.839 6.721 -23.397 1.00 87.94 190 GLU A O 1
ATOM 1350 N N . GLU A 1 191 ? 2.744 6.198 -21.226 1.00 87.50 191 GLU A N 1
ATOM 1351 C CA . GLU A 1 191 ? 3.802 5.183 -21.315 1.00 87.50 191 GLU A CA 1
ATOM 1352 C C . GLU A 1 191 ? 3.435 4.081 -22.317 1.00 87.50 191 GLU A C 1
ATOM 1354 O O . GLU A 1 191 ? 4.269 3.668 -23.125 1.00 87.50 191 GLU A O 1
ATOM 1359 N N . VAL A 1 192 ? 2.182 3.612 -22.289 1.00 90.62 192 VAL A N 1
ATOM 1360 C CA . VAL A 1 192 ? 1.687 2.602 -23.235 1.00 90.62 192 VAL A CA 1
ATOM 1361 C C . VAL A 1 192 ? 1.718 3.143 -24.664 1.00 90.62 192 VAL A C 1
ATOM 1363 O O . VAL A 1 192 ? 2.224 2.460 -25.550 1.00 90.62 192 VAL A O 1
ATOM 1366 N N . GLU A 1 193 ? 1.255 4.373 -24.894 1.00 92.62 193 GLU A N 1
ATOM 1367 C CA . GLU A 1 193 ? 1.275 5.011 -26.216 1.00 92.62 193 GLU A CA 1
ATOM 1368 C C . GLU A 1 193 ? 2.702 5.190 -26.755 1.00 92.62 193 GLU A C 1
ATOM 1370 O O . GLU A 1 193 ? 2.967 4.910 -27.930 1.00 92.62 193 GLU A O 1
ATOM 1375 N N . VAL A 1 194 ? 3.642 5.611 -25.906 1.00 90.94 194 VAL A N 1
ATOM 1376 C CA . VAL A 1 194 ? 5.060 5.760 -26.261 1.00 90.94 194 VAL A CA 1
ATOM 1377 C C . VAL A 1 194 ? 5.665 4.407 -26.623 1.00 90.94 194 VAL A C 1
ATOM 1379 O O . VAL A 1 194 ? 6.347 4.295 -27.647 1.00 90.94 194 VAL A O 1
ATOM 1382 N N . VAL A 1 195 ? 5.399 3.366 -25.830 1.00 92.06 195 VAL A N 1
ATOM 1383 C CA . VAL A 1 195 ? 5.886 2.007 -26.099 1.00 92.06 195 VAL A CA 1
ATOM 1384 C C . VAL A 1 195 ? 5.288 1.460 -27.393 1.00 92.06 195 VAL A C 1
ATOM 1386 O O . VAL A 1 195 ? 6.037 0.955 -28.230 1.00 92.06 195 VAL A O 1
ATOM 1389 N N . ASP A 1 196 ? 3.985 1.613 -27.613 1.00 93.44 196 ASP A N 1
ATOM 1390 C CA . ASP A 1 196 ? 3.310 1.164 -28.834 1.00 93.44 196 ASP A CA 1
ATOM 1391 C C . ASP A 1 196 ? 3.846 1.898 -30.070 1.00 93.44 196 ASP A C 1
ATOM 1393 O O . ASP A 1 196 ? 4.143 1.279 -31.098 1.00 93.44 196 ASP A O 1
ATOM 1397 N N . THR A 1 197 ? 4.067 3.209 -29.958 1.00 93.88 197 THR A N 1
ATOM 1398 C CA . THR A 1 197 ? 4.677 4.021 -31.018 1.00 93.88 197 THR A CA 1
ATOM 1399 C C . THR A 1 197 ? 6.108 3.572 -31.306 1.00 93.88 197 THR A C 1
ATOM 1401 O O . THR A 1 197 ? 6.496 3.448 -32.472 1.00 93.88 197 THR A O 1
ATOM 1404 N N . ALA A 1 198 ? 6.905 3.286 -30.276 1.00 92.25 198 ALA A N 1
ATOM 1405 C CA . ALA A 1 198 ? 8.266 2.784 -30.436 1.00 92.25 198 ALA A CA 1
ATOM 1406 C C . ALA A 1 198 ? 8.280 1.390 -31.083 1.00 92.25 198 ALA A C 1
ATOM 1408 O O . ALA A 1 198 ? 9.060 1.145 -32.002 1.00 92.25 198 ALA A O 1
ATOM 1409 N N . VAL A 1 199 ? 7.374 0.498 -30.675 1.00 94.62 199 VAL A N 1
ATOM 1410 C CA . VAL A 1 199 ? 7.191 -0.847 -31.246 1.00 94.62 199 VAL A CA 1
ATOM 1411 C C . VAL A 1 199 ? 6.806 -0.775 -32.723 1.00 94.62 199 VAL A C 1
ATOM 1413 O O . VAL A 1 199 ? 7.377 -1.506 -33.537 1.00 94.62 199 VAL A O 1
ATOM 1416 N N . ALA A 1 200 ? 5.899 0.133 -33.091 1.00 94.69 200 ALA A N 1
ATOM 1417 C CA . ALA A 1 200 ? 5.486 0.349 -34.476 1.00 94.69 200 ALA A CA 1
ATOM 1418 C C . ALA A 1 200 ? 6.624 0.904 -35.353 1.00 94.69 200 ALA A C 1
ATOM 1420 O O . ALA A 1 200 ? 6.723 0.564 -36.532 1.00 94.69 200 ALA A O 1
ATOM 1421 N N . ASN A 1 201 ? 7.507 1.729 -34.782 1.00 94.31 201 ASN A N 1
ATOM 1422 C CA . ASN A 1 201 ? 8.629 2.342 -35.500 1.00 94.31 201 ASN A CA 1
ATOM 1423 C C . ASN A 1 201 ? 9.941 1.540 -35.433 1.00 94.31 201 ASN A C 1
ATOM 1425 O O . ASN A 1 201 ? 10.882 1.873 -36.160 1.00 94.31 201 ASN A O 1
ATOM 1429 N N . ALA A 1 202 ? 10.014 0.485 -34.616 1.00 92.38 202 ALA A N 1
ATOM 1430 C CA . ALA A 1 202 ? 11.239 -0.270 -34.358 1.00 92.38 202 ALA A CA 1
ATOM 1431 C C . ALA A 1 202 ? 11.900 -0.784 -35.648 1.00 92.38 202 ALA A C 1
ATOM 1433 O O . ALA A 1 202 ? 13.089 -0.556 -35.858 1.00 92.38 202 ALA A O 1
ATOM 1434 N N . ASP A 1 203 ? 11.135 -1.388 -36.564 1.00 90.81 203 ASP A N 1
ATOM 1435 C CA . ASP A 1 203 ? 11.697 -1.943 -37.808 1.00 90.81 203 ASP A CA 1
ATOM 1436 C C . ASP A 1 203 ? 12.360 -0.861 -38.670 1.00 90.81 203 ASP A C 1
ATOM 1438 O O . ASP A 1 203 ? 13.411 -1.081 -39.272 1.00 90.81 203 ASP A O 1
ATOM 1442 N N . ARG A 1 204 ? 11.757 0.333 -38.730 1.00 89.69 204 ARG A N 1
ATOM 1443 C CA . ARG A 1 204 ? 12.307 1.470 -39.474 1.00 89.69 204 ARG A CA 1
ATOM 1444 C C . ARG A 1 204 ? 13.559 2.011 -38.791 1.00 89.69 204 ARG A C 1
ATOM 1446 O O . ARG A 1 204 ? 14.537 2.290 -39.479 1.00 89.69 204 ARG A O 1
ATOM 1453 N N . TYR A 1 205 ? 13.522 2.163 -37.470 1.00 88.88 205 TYR A N 1
ATOM 1454 C CA . TYR A 1 205 ? 14.643 2.670 -36.685 1.00 88.88 205 TYR A CA 1
ATOM 1455 C C . TYR A 1 205 ? 15.874 1.769 -36.823 1.00 88.88 205 TYR A C 1
ATOM 1457 O O . TYR A 1 205 ? 16.923 2.235 -37.268 1.00 88.88 205 TYR A O 1
ATOM 1465 N N . TYR A 1 206 ? 15.736 0.470 -36.550 1.00 87.19 206 TYR A N 1
ATOM 1466 C CA . TYR A 1 206 ? 16.860 -0.466 -36.610 1.00 87.19 206 TYR A CA 1
ATOM 1467 C C . TYR A 1 206 ? 17.401 -0.643 -38.033 1.00 87.19 206 TYR A C 1
ATOM 1469 O O . TYR A 1 206 ? 18.612 -0.737 -38.213 1.00 87.19 206 TYR A O 1
ATOM 1477 N N . ARG A 1 207 ? 16.557 -0.570 -39.075 1.00 86.62 207 ARG A N 1
ATOM 1478 C CA . ARG A 1 207 ? 17.032 -0.540 -40.473 1.00 86.62 207 ARG A CA 1
ATOM 1479 C C . ARG A 1 207 ? 17.886 0.687 -40.797 1.00 86.62 207 ARG A C 1
ATOM 1481 O O . ARG A 1 207 ? 18.813 0.568 -41.590 1.00 86.62 207 ARG A O 1
ATOM 1488 N N . LEU A 1 208 ? 17.574 1.852 -40.225 1.00 86.06 208 LEU A N 1
ATOM 1489 C CA . LEU A 1 208 ? 18.350 3.080 -40.430 1.00 86.06 208 LEU A CA 1
ATOM 1490 C C . LEU A 1 208 ? 19.663 3.062 -39.637 1.00 86.06 208 LEU A C 1
ATOM 1492 O O . LEU A 1 208 ? 20.702 3.445 -40.169 1.00 86.06 208 LEU A O 1
ATOM 1496 N N . VAL A 1 209 ? 19.631 2.592 -38.388 1.00 82.12 209 VAL A N 1
ATOM 1497 C CA . VAL A 1 209 ? 20.810 2.541 -37.506 1.00 82.12 209 VAL A CA 1
ATOM 1498 C C . VAL A 1 209 ? 21.804 1.465 -37.948 1.00 82.12 209 VAL A C 1
ATOM 1500 O O . VAL A 1 209 ? 23.013 1.684 -37.899 1.00 82.12 209 VAL A O 1
ATOM 1503 N N . ALA A 1 210 ? 21.320 0.338 -38.469 1.00 76.75 210 ALA A N 1
ATOM 1504 C CA . ALA A 1 210 ? 22.167 -0.736 -38.970 1.00 76.75 210 ALA A CA 1
ATOM 1505 C C . ALA A 1 210 ? 22.895 -0.402 -40.288 1.00 76.75 210 ALA A C 1
ATOM 1507 O O . ALA A 1 210 ? 23.606 -1.255 -40.795 1.00 76.75 210 ALA A O 1
ATOM 1508 N N . MET A 1 211 ? 22.800 0.801 -40.867 1.00 65.12 211 MET A N 1
ATOM 1509 C CA . MET A 1 211 ? 23.517 1.149 -42.114 1.00 65.12 211 MET A CA 1
ATOM 1510 C C . MET A 1 211 ? 25.044 1.364 -41.954 1.00 65.12 211 MET A C 1
ATOM 1512 O O . MET A 1 211 ? 25.701 1.854 -42.872 1.00 65.12 211 MET A O 1
ATOM 1516 N N . GLY A 1 212 ? 25.640 1.010 -40.809 1.00 66.94 212 GLY A N 1
ATOM 1517 C CA . GLY A 1 212 ? 27.093 1.055 -40.599 1.00 66.94 212 GLY A CA 1
ATOM 1518 C C . GLY A 1 212 ? 27.859 -0.026 -41.381 1.00 66.94 212 GLY A C 1
ATOM 1519 O O . GLY A 1 212 ? 27.339 -1.110 -41.620 1.00 66.94 212 GLY A O 1
ATOM 1520 N N . MET A 1 213 ? 29.131 0.231 -41.728 1.00 54.94 213 MET A N 1
ATOM 1521 C CA . MET A 1 213 ? 29.977 -0.653 -42.568 1.00 54.94 213 MET A CA 1
ATOM 1522 C C . MET A 1 213 ? 30.215 -2.085 -42.026 1.00 54.94 213 MET A C 1
ATOM 1524 O O . MET A 1 213 ? 30.853 -2.884 -42.706 1.00 54.94 213 MET A O 1
ATOM 1528 N N . ALA A 1 214 ? 29.745 -2.415 -40.818 1.00 64.50 214 ALA A N 1
ATOM 1529 C CA . ALA A 1 214 ? 29.998 -3.691 -40.142 1.00 64.50 214 ALA A CA 1
ATOM 1530 C C . ALA A 1 214 ? 28.739 -4.544 -39.876 1.00 64.50 214 ALA A C 1
ATOM 1532 O O . ALA A 1 214 ? 28.869 -5.628 -39.307 1.00 64.50 214 ALA A O 1
ATOM 1533 N N . SER A 1 215 ? 27.539 -4.088 -40.250 1.00 69.12 215 SER A N 1
ATOM 1534 C CA . SER A 1 215 ? 26.292 -4.822 -39.995 1.00 69.12 215 SER A CA 1
ATOM 1535 C C . SER A 1 215 ? 26.070 -5.956 -40.999 1.00 69.12 215 SER A C 1
ATOM 1537 O O . SER A 1 215 ? 26.383 -5.846 -42.189 1.00 69.12 215 SER A O 1
ATOM 1539 N N . ARG A 1 216 ? 25.525 -7.081 -40.530 1.00 74.75 216 ARG A N 1
ATOM 1540 C CA . ARG A 1 216 ? 25.117 -8.196 -41.390 1.00 74.75 216 ARG A CA 1
ATOM 1541 C C . ARG A 1 216 ? 23.672 -8.011 -41.839 1.00 74.75 216 ARG A C 1
ATOM 1543 O O . ARG A 1 216 ? 22.837 -7.437 -41.139 1.00 74.75 216 ARG A O 1
ATOM 1550 N N . SER A 1 217 ? 23.348 -8.563 -43.008 1.00 64.88 217 SER A N 1
ATOM 1551 C CA . SER A 1 217 ? 21.963 -8.687 -43.461 1.00 64.88 217 SER A CA 1
ATOM 1552 C C . SER A 1 217 ? 21.183 -9.564 -42.472 1.00 64.88 217 SER A C 1
ATOM 1554 O O . SER A 1 217 ? 21.411 -10.771 -42.419 1.00 64.88 217 SER A O 1
ATOM 1556 N N . GLY A 1 218 ? 20.300 -8.954 -41.681 1.00 78.00 218 GLY A N 1
ATOM 1557 C CA . GLY A 1 218 ? 19.473 -9.636 -40.677 1.00 78.00 218 GLY A CA 1
ATOM 1558 C C . GLY A 1 218 ? 19.617 -9.088 -39.255 1.00 78.00 218 GLY A C 1
ATOM 1559 O O . GLY A 1 218 ? 18.689 -9.252 -38.467 1.00 78.00 218 GLY A O 1
ATOM 1560 N N . ASP A 1 219 ? 20.702 -8.370 -38.942 1.00 83.62 219 ASP A N 1
ATOM 1561 C CA . ASP A 1 219 ? 20.932 -7.834 -37.589 1.00 83.62 219 ASP A CA 1
ATOM 1562 C C . ASP A 1 219 ? 19.825 -6.842 -37.189 1.00 83.62 219 ASP A C 1
ATOM 1564 O O . ASP A 1 219 ? 19.260 -6.944 -36.106 1.00 83.62 219 ASP A O 1
ATOM 1568 N N . ALA A 1 220 ? 19.416 -5.963 -38.112 1.00 84.25 220 ALA A N 1
ATOM 1569 C CA . ALA A 1 220 ? 18.338 -4.998 -37.880 1.00 84.25 220 ALA A CA 1
ATOM 1570 C C . ALA A 1 220 ? 16.976 -5.652 -37.585 1.00 84.25 220 ALA A C 1
ATOM 1572 O O . ALA A 1 220 ? 16.203 -5.143 -36.775 1.00 84.25 220 ALA A O 1
ATOM 1573 N N . GLU A 1 221 ? 16.657 -6.761 -38.260 1.00 87.88 221 GLU A N 1
ATOM 1574 C CA . GLU A 1 221 ? 15.386 -7.470 -38.057 1.00 87.88 221 GLU A CA 1
ATOM 1575 C C . GLU A 1 221 ? 15.390 -8.226 -36.730 1.00 87.88 221 GLU A C 1
ATOM 1577 O O . GLU A 1 221 ? 14.396 -8.213 -36.003 1.00 87.88 221 GLU A O 1
ATOM 1582 N N . TRP A 1 222 ? 16.528 -8.830 -36.383 1.00 88.44 222 TRP A N 1
ATOM 1583 C CA . TRP A 1 222 ? 16.733 -9.477 -35.094 1.00 88.44 222 TRP A CA 1
ATOM 1584 C C . TRP A 1 222 ? 16.658 -8.482 -33.929 1.00 88.44 222 TRP A C 1
ATOM 1586 O O . TRP A 1 222 ? 15.933 -8.723 -32.965 1.00 88.44 222 TRP A O 1
ATOM 1596 N N . GLU A 1 223 ? 17.339 -7.339 -34.021 1.00 88.56 223 GLU A N 1
ATOM 1597 C CA . GLU A 1 223 ? 17.320 -6.295 -32.989 1.00 88.56 223 GLU A CA 1
ATOM 1598 C C . GLU A 1 223 ? 15.925 -5.686 -32.808 1.00 88.56 223 GLU A C 1
ATOM 1600 O O . GLU A 1 223 ? 15.461 -5.534 -31.676 1.00 88.56 223 GLU A O 1
ATOM 1605 N N . ALA A 1 224 ? 15.211 -5.417 -33.905 1.00 89.31 224 ALA A N 1
ATOM 1606 C CA . ALA A 1 224 ? 13.826 -4.963 -33.839 1.00 89.31 224 ALA A CA 1
ATOM 1607 C C . ALA A 1 224 ? 12.916 -6.012 -33.180 1.00 89.31 224 ALA A C 1
ATOM 1609 O O . ALA A 1 224 ? 12.086 -5.663 -32.339 1.00 89.31 224 ALA A O 1
ATOM 1610 N N . ALA A 1 225 ? 13.082 -7.298 -33.507 1.00 92.31 225 ALA A N 1
ATOM 1611 C CA . ALA A 1 225 ? 12.327 -8.379 -32.877 1.00 92.31 225 ALA A CA 1
ATOM 1612 C C . ALA A 1 225 ? 12.618 -8.485 -31.371 1.00 92.31 225 ALA A C 1
ATOM 1614 O O . ALA A 1 225 ? 11.684 -8.626 -30.580 1.00 92.31 225 ALA A O 1
ATOM 1615 N N . LEU A 1 226 ? 13.884 -8.355 -30.961 1.00 91.06 226 LEU A N 1
ATOM 1616 C CA . LEU A 1 226 ? 14.276 -8.329 -29.551 1.00 91.06 226 LEU A CA 1
ATOM 1617 C C . LEU A 1 226 ? 13.676 -7.133 -28.809 1.00 91.06 226 LEU A C 1
ATOM 1619 O O . LEU A 1 226 ? 13.168 -7.302 -27.701 1.00 91.06 226 LEU A O 1
ATOM 1623 N N .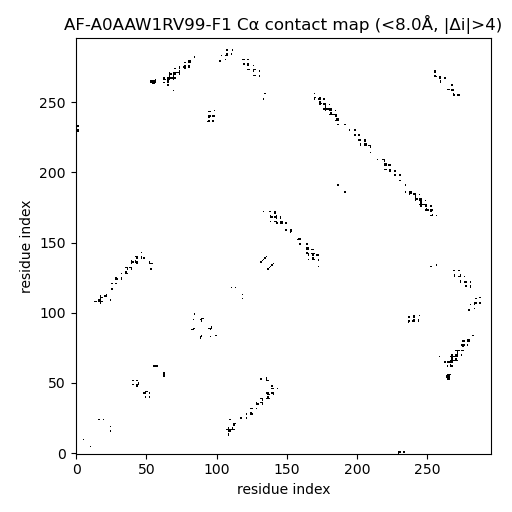 PHE A 1 227 ? 13.684 -5.944 -29.414 1.00 92.31 227 PHE A N 1
ATOM 1624 C CA . PHE A 1 227 ? 13.051 -4.762 -28.834 1.00 92.31 227 PHE A CA 1
ATOM 1625 C C . PHE A 1 227 ? 11.547 -4.974 -28.633 1.00 92.31 227 PHE A C 1
ATOM 1627 O O . PHE A 1 227 ? 11.033 -4.751 -27.538 1.00 92.31 2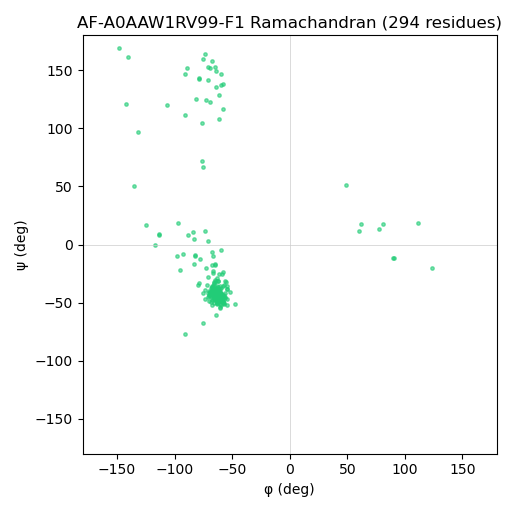27 PHE A O 1
ATOM 1634 N N . LYS A 1 228 ? 10.843 -5.470 -29.657 1.00 94.75 228 LYS A N 1
ATOM 1635 C CA . LYS A 1 228 ? 9.402 -5.758 -29.580 1.00 94.75 228 LYS A CA 1
ATOM 1636 C C . LYS A 1 228 ? 9.085 -6.805 -28.512 1.00 94.75 228 LYS A C 1
ATOM 1638 O O . LYS A 1 228 ? 8.125 -6.639 -27.764 1.00 94.75 228 LYS A O 1
ATOM 1643 N N . ALA A 1 229 ? 9.904 -7.852 -28.407 1.00 93.38 229 ALA A N 1
ATOM 1644 C CA . ALA A 1 229 ? 9.767 -8.863 -27.364 1.00 93.38 229 ALA A CA 1
ATOM 1645 C C . ALA A 1 229 ? 9.975 -8.264 -25.963 1.00 93.38 229 ALA A C 1
ATOM 1647 O O . ALA A 1 229 ? 9.177 -8.523 -25.064 1.00 93.38 229 ALA A O 1
ATOM 1648 N N . ALA A 1 230 ? 10.990 -7.412 -25.789 1.00 91.50 230 ALA A N 1
ATOM 1649 C CA . ALA A 1 230 ? 11.251 -6.725 -24.526 1.00 91.50 230 ALA A CA 1
ATOM 1650 C C . ALA A 1 230 ? 10.123 -5.751 -24.140 1.00 91.50 230 ALA A C 1
ATOM 1652 O O . ALA A 1 230 ? 9.754 -5.684 -22.971 1.00 91.50 230 ALA A O 1
ATOM 1653 N N . ALA A 1 231 ? 9.548 -5.031 -25.106 1.00 92.38 231 ALA A N 1
ATOM 1654 C CA . ALA A 1 231 ? 8.407 -4.144 -24.891 1.00 92.38 231 ALA A CA 1
ATOM 1655 C C . ALA A 1 231 ? 7.147 -4.921 -24.468 1.00 92.38 231 ALA A C 1
ATOM 1657 O O . ALA A 1 231 ? 6.501 -4.574 -23.480 1.00 92.38 231 ALA A O 1
ATOM 1658 N N . ALA A 1 232 ? 6.837 -6.022 -25.161 1.00 92.38 232 ALA A N 1
ATOM 1659 C CA . ALA A 1 232 ? 5.721 -6.895 -24.802 1.00 92.38 232 ALA A CA 1
ATOM 1660 C C . ALA A 1 232 ? 5.905 -7.522 -23.409 1.00 92.38 232 ALA A C 1
ATOM 1662 O O . ALA A 1 232 ? 4.957 -7.589 -22.623 1.00 92.38 232 ALA A O 1
ATOM 1663 N N . GLN A 1 233 ? 7.131 -7.940 -23.081 1.00 91.56 233 GLN A N 1
ATOM 1664 C CA . GLN A 1 233 ? 7.474 -8.447 -21.755 1.00 91.56 233 GLN A CA 1
ATOM 1665 C C . GLN A 1 233 ? 7.281 -7.372 -20.680 1.00 91.56 233 GLN A C 1
ATOM 1667 O O . GLN A 1 233 ? 6.632 -7.643 -19.673 1.00 91.56 233 GLN A O 1
ATOM 1672 N N . TRP A 1 234 ? 7.765 -6.150 -20.911 1.00 90.06 234 TRP A N 1
ATOM 1673 C CA . TRP A 1 234 ? 7.617 -5.035 -19.974 1.00 90.06 234 TRP A CA 1
ATOM 1674 C C . TRP A 1 234 ? 6.142 -4.715 -19.680 1.00 90.06 234 TRP A C 1
ATOM 1676 O O . TRP A 1 234 ? 5.762 -4.608 -18.513 1.00 90.06 234 TRP A O 1
ATOM 1686 N N . LEU A 1 235 ? 5.283 -4.656 -20.706 1.00 91.44 235 LEU A N 1
ATOM 1687 C CA . LEU A 1 235 ? 3.837 -4.447 -20.530 1.00 91.44 235 LEU A CA 1
ATOM 1688 C C . LEU A 1 235 ? 3.189 -5.575 -19.713 1.00 91.44 235 LEU A C 1
ATOM 1690 O O . LEU A 1 235 ? 2.374 -5.325 -18.820 1.00 91.44 235 LEU A O 1
ATOM 1694 N N . SER A 1 236 ? 3.567 -6.826 -19.993 1.00 91.88 236 SER A N 1
ATOM 1695 C CA . SER A 1 236 ? 3.081 -7.990 -19.249 1.00 91.88 236 SER A CA 1
ATOM 1696 C C . SER A 1 236 ? 3.515 -7.949 -17.781 1.00 91.88 236 SER A C 1
ATOM 1698 O O . SER A 1 236 ? 2.707 -8.218 -16.890 1.00 91.88 236 SER A O 1
ATOM 1700 N N . GLU A 1 237 ? 4.771 -7.593 -17.512 1.00 90.44 237 GLU A N 1
ATOM 1701 C CA . GLU A 1 237 ? 5.318 -7.463 -16.159 1.00 90.44 237 GLU A CA 1
ATOM 1702 C C . GLU A 1 237 ? 4.641 -6.332 -15.383 1.00 90.44 237 GLU A C 1
ATOM 1704 O O . GLU A 1 237 ? 4.240 -6.547 -14.239 1.00 90.44 237 GLU A O 1
ATOM 1709 N N . LYS A 1 238 ? 4.421 -5.168 -16.007 1.00 90.44 238 LYS A N 1
ATOM 1710 C CA . LYS A 1 238 ? 3.690 -4.045 -15.399 1.00 90.44 238 LYS A CA 1
ATOM 1711 C C . LYS A 1 238 ? 2.274 -4.442 -14.998 1.00 90.44 238 LYS A C 1
ATOM 1713 O O . LYS A 1 238 ? 1.880 -4.204 -13.859 1.00 90.44 238 LYS A O 1
ATOM 1718 N N . LYS A 1 239 ? 1.530 -5.115 -15.883 1.00 93.25 239 LYS A N 1
ATOM 1719 C CA . LYS A 1 239 ? 0.173 -5.600 -15.582 1.00 93.25 239 LYS A CA 1
ATOM 1720 C C . LYS A 1 239 ? 0.158 -6.638 -14.458 1.00 93.25 239 LYS A C 1
ATOM 1722 O O . LYS A 1 239 ? -0.741 -6.629 -13.614 1.00 93.25 239 LYS A O 1
ATOM 1727 N N . ALA A 1 240 ? 1.127 -7.552 -14.446 1.00 94.31 240 ALA A N 1
ATOM 1728 C CA . ALA A 1 240 ? 1.237 -8.557 -13.395 1.00 94.31 240 ALA A CA 1
ATOM 1729 C C . ALA A 1 240 ? 1.594 -7.916 -12.043 1.00 94.31 240 ALA A C 1
ATOM 1731 O O . ALA A 1 240 ? 0.987 -8.256 -11.029 1.00 94.31 240 ALA A O 1
ATOM 1732 N N . ASN A 1 241 ? 2.517 -6.951 -12.038 1.00 93.38 241 ASN A N 1
ATOM 1733 C CA . ASN A 1 241 ? 2.906 -6.190 -10.854 1.00 93.38 241 ASN A CA 1
ATOM 1734 C C . ASN A 1 241 ? 1.738 -5.360 -10.296 1.00 93.38 241 ASN A C 1
ATOM 1736 O O . ASN A 1 241 ? 1.458 -5.427 -9.100 1.00 93.38 241 ASN A O 1
ATOM 1740 N N . SER A 1 242 ? 1.005 -4.629 -11.142 1.00 94.69 242 SER A N 1
ATOM 1741 C CA . SER A 1 242 ? -0.147 -3.835 -10.697 1.00 94.69 242 SER A CA 1
ATOM 1742 C C . SER A 1 242 ? -1.266 -4.708 -10.130 1.00 94.69 242 SER A C 1
ATOM 1744 O O . SER A 1 242 ? -1.812 -4.406 -9.070 1.00 94.69 242 SER A O 1
ATOM 1746 N N . SER A 1 243 ? -1.552 -5.843 -10.773 1.00 96.19 243 SER A N 1
ATOM 1747 C CA . SER A 1 243 ? -2.543 -6.813 -10.290 1.00 96.19 243 SER A CA 1
ATOM 1748 C C . SER A 1 243 ? -2.128 -7.439 -8.957 1.00 96.19 243 SER A C 1
ATOM 1750 O O . SER A 1 243 ? -2.956 -7.572 -8.058 1.00 96.19 243 SER A O 1
ATOM 1752 N N . LEU A 1 244 ? -0.849 -7.799 -8.804 1.00 96.06 244 LEU A N 1
ATOM 1753 C CA . LEU A 1 244 ? -0.316 -8.352 -7.559 1.00 96.06 244 LEU A CA 1
ATOM 1754 C C . LEU A 1 244 ? -0.460 -7.356 -6.403 1.00 96.06 244 LEU A C 1
ATOM 1756 O O . LEU A 1 244 ? -0.975 -7.726 -5.351 1.00 96.06 244 LEU A O 1
ATOM 1760 N N . ASN A 1 245 ? -0.052 -6.100 -6.600 1.00 95.06 245 ASN A N 1
ATOM 1761 C CA . ASN A 1 245 ? -0.165 -5.068 -5.566 1.00 95.06 245 ASN A CA 1
ATOM 1762 C C . ASN A 1 245 ? -1.625 -4.763 -5.213 1.00 95.06 245 ASN A C 1
ATOM 1764 O O . ASN A 1 245 ? -1.952 -4.643 -4.037 1.00 95.06 245 ASN A O 1
ATOM 1768 N N . ALA A 1 246 ? -2.517 -4.721 -6.204 1.00 96.88 246 ALA A N 1
ATOM 1769 C CA . ALA A 1 246 ? -3.947 -4.551 -5.972 1.00 96.88 246 ALA A CA 1
ATOM 1770 C C . ALA A 1 246 ? -4.533 -5.677 -5.106 1.00 96.88 246 ALA A C 1
ATOM 1772 O O . ALA A 1 246 ? -5.257 -5.414 -4.147 1.00 96.88 246 ALA A O 1
ATOM 1773 N N . LEU A 1 247 ? -4.203 -6.934 -5.420 1.00 97.12 247 LEU A N 1
ATOM 1774 C CA . LEU A 1 247 ? -4.679 -8.096 -4.667 1.00 97.12 247 LEU A CA 1
ATOM 1775 C C . LEU A 1 247 ? -4.104 -8.147 -3.250 1.00 97.12 247 LEU A C 1
ATOM 1777 O O . LEU A 1 247 ? -4.847 -8.443 -2.314 1.00 97.12 247 LEU A O 1
ATOM 1781 N N . LEU A 1 248 ? -2.815 -7.835 -3.084 1.00 96.31 248 LEU A N 1
ATOM 1782 C CA . LEU A 1 248 ? -2.186 -7.728 -1.766 1.00 96.31 248 LEU A CA 1
ATOM 1783 C C . LEU A 1 248 ? -2.879 -6.660 -0.921 1.00 96.31 248 LEU A C 1
ATOM 1785 O O . LEU A 1 248 ? -3.246 -6.943 0.216 1.00 96.31 248 LEU A O 1
ATOM 1789 N N . GLN A 1 249 ? -3.154 -5.489 -1.499 1.00 95.88 249 GLN A N 1
ATOM 1790 C CA . GLN A 1 249 ? -3.823 -4.411 -0.780 1.00 95.88 249 GLN A CA 1
ATOM 1791 C C . GLN A 1 249 ? -5.271 -4.763 -0.414 1.00 95.88 249 GLN A C 1
ATOM 1793 O O . GLN A 1 249 ? -5.709 -4.477 0.699 1.00 95.88 249 GLN A O 1
ATOM 1798 N N . ILE A 1 250 ? -6.020 -5.417 -1.311 1.00 97.50 250 ILE A N 1
ATOM 1799 C CA . ILE A 1 250 ? -7.370 -5.924 -1.008 1.00 97.50 250 ILE A CA 1
ATOM 1800 C C . ILE A 1 250 ? -7.309 -6.889 0.176 1.00 97.50 250 ILE A C 1
ATOM 1802 O O . ILE A 1 250 ? -8.092 -6.762 1.118 1.00 97.50 250 ILE A O 1
ATOM 1806 N N . PHE A 1 251 ? -6.382 -7.848 0.132 1.00 97.44 251 PHE A N 1
ATOM 1807 C CA . PHE A 1 251 ? -6.215 -8.835 1.190 1.00 97.44 251 PHE A CA 1
ATOM 1808 C C . PHE A 1 251 ? -5.845 -8.177 2.521 1.00 97.44 251 PHE A C 1
ATOM 1810 O O . PHE A 1 251 ? -6.455 -8.496 3.540 1.00 97.44 251 PHE A O 1
ATOM 1817 N N . GLU A 1 252 ? -4.902 -7.236 2.512 1.00 96.50 252 GLU A N 1
ATOM 1818 C CA . GLU A 1 252 ? -4.464 -6.510 3.702 1.00 96.50 252 GLU A CA 1
ATOM 1819 C C . GLU A 1 252 ? -5.612 -5.697 4.307 1.00 96.50 252 GLU A C 1
ATOM 1821 O O . GLU A 1 252 ? -5.910 -5.857 5.487 1.00 96.50 252 GLU A O 1
ATOM 1826 N N . VAL A 1 253 ? -6.349 -4.917 3.510 1.00 96.81 253 VAL A N 1
ATOM 1827 C CA . VAL A 1 253 ? -7.499 -4.140 4.004 1.00 96.81 253 VAL A CA 1
ATOM 1828 C C . VAL A 1 253 ? -8.579 -5.049 4.589 1.00 96.81 253 VAL A C 1
ATOM 1830 O O . VAL A 1 253 ? -9.102 -4.762 5.666 1.00 96.81 253 VAL A O 1
ATOM 1833 N N . VAL A 1 254 ? -8.905 -6.163 3.924 1.00 97.38 254 VAL A N 1
ATOM 1834 C CA . VAL A 1 254 ? -9.884 -7.134 4.437 1.00 97.38 254 VAL A CA 1
ATOM 1835 C C . VAL A 1 254 ? -9.397 -7.751 5.746 1.00 97.38 254 VAL A C 1
ATOM 1837 O O . VAL A 1 254 ? -10.155 -7.797 6.715 1.00 97.38 254 VAL A O 1
ATOM 1840 N N . PHE A 1 255 ? -8.138 -8.183 5.807 1.00 97.62 255 PHE A N 1
ATOM 1841 C CA . PHE A 1 255 ? -7.534 -8.754 7.007 1.00 97.62 255 PHE A CA 1
ATOM 1842 C C . PHE A 1 255 ? -7.552 -7.764 8.179 1.00 97.62 255 PHE A C 1
ATOM 1844 O O . PHE A 1 255 ? -8.060 -8.092 9.252 1.00 97.62 255 PHE A O 1
ATOM 1851 N N . LEU A 1 256 ? -7.063 -6.542 7.968 1.00 97.38 256 LEU A N 1
ATOM 1852 C CA . LEU A 1 256 ? -7.004 -5.499 8.990 1.00 97.38 256 LEU A CA 1
ATOM 1853 C C . LEU A 1 256 ? -8.407 -5.062 9.428 1.00 97.38 256 LEU A C 1
ATOM 1855 O O . LEU A 1 256 ? -8.657 -4.907 10.621 1.00 97.38 256 LEU A O 1
ATOM 1859 N N . GLY A 1 257 ? -9.351 -4.929 8.497 1.00 96.12 257 GLY A N 1
ATOM 1860 C CA . GLY A 1 257 ? -10.739 -4.591 8.809 1.00 96.12 257 GLY A CA 1
ATOM 1861 C C . GLY A 1 257 ? -11.458 -5.685 9.604 1.00 96.12 257 GLY A C 1
ATOM 1862 O O . GLY A 1 257 ? -12.193 -5.380 10.544 1.00 96.12 257 GLY A O 1
ATOM 1863 N N . MET A 1 258 ? -11.225 -6.964 9.287 1.00 96.31 258 MET A N 1
ATOM 1864 C CA . MET A 1 258 ? -11.736 -8.085 10.086 1.00 96.31 258 MET A CA 1
ATOM 1865 C C . MET A 1 258 ? -11.110 -8.112 11.479 1.00 96.31 258 MET A C 1
ATOM 1867 O O . MET A 1 258 ? -11.824 -8.302 12.462 1.00 96.31 258 MET A O 1
ATOM 1871 N N . LEU A 1 259 ? -9.798 -7.885 11.570 1.00 96.12 259 LEU A N 1
ATOM 1872 C CA . LEU A 1 259 ? -9.083 -7.828 12.839 1.00 96.12 259 LEU A CA 1
ATOM 1873 C C . LEU A 1 259 ? -9.613 -6.691 13.717 1.00 96.12 259 LEU A C 1
ATOM 1875 O O . LEU A 1 259 ? -9.887 -6.913 14.892 1.00 96.12 259 LEU A O 1
ATOM 1879 N N . TRP A 1 260 ? -9.849 -5.514 13.132 1.00 95.75 260 TRP A N 1
ATOM 1880 C CA . TRP A 1 260 ? -10.448 -4.381 13.832 1.00 95.75 260 TRP A CA 1
ATOM 1881 C C . TRP A 1 260 ? -11.834 -4.713 14.387 1.00 95.75 260 TRP A C 1
ATOM 1883 O O . TRP A 1 260 ? -12.121 -4.416 15.543 1.00 95.75 260 TRP A O 1
ATOM 1893 N N . ARG A 1 261 ? -12.690 -5.374 13.599 1.00 92.81 261 ARG A N 1
ATOM 1894 C CA . ARG A 1 261 ? -14.028 -5.785 14.057 1.00 92.81 261 ARG A CA 1
ATOM 1895 C C . ARG A 1 261 ? -13.990 -6.842 15.143 1.00 92.81 261 ARG A C 1
ATOM 1897 O O . ARG A 1 261 ? -14.823 -6.809 16.039 1.00 92.81 261 ARG A O 1
ATOM 1904 N N . ALA A 1 262 ? -13.057 -7.782 15.045 1.00 94.81 262 ALA A N 1
ATOM 1905 C CA . ALA A 1 262 ? -12.926 -8.857 16.016 1.00 94.81 262 ALA A CA 1
ATOM 1906 C C . ALA A 1 262 ? -12.470 -8.336 17.386 1.00 94.81 262 ALA A C 1
ATOM 1908 O O . ALA A 1 262 ? -12.905 -8.858 18.408 1.00 94.81 262 ALA A O 1
ATOM 1909 N N . THR A 1 263 ? -11.607 -7.317 17.415 1.00 95.31 263 THR A N 1
ATOM 1910 C CA . THR A 1 263 ? -11.077 -6.753 18.665 1.00 95.31 263 THR A CA 1
ATOM 1911 C C . THR A 1 263 ? -11.848 -5.539 19.165 1.00 95.31 263 THR A C 1
ATOM 1913 O O . THR A 1 263 ? -11.730 -5.205 20.340 1.00 95.31 263 THR A O 1
ATOM 1916 N N . GLY A 1 264 ? -12.580 -4.843 18.290 1.00 92.19 264 GLY A N 1
ATOM 1917 C CA . GLY A 1 264 ? -13.169 -3.537 18.590 1.00 92.19 264 GLY A CA 1
ATOM 1918 C C . GLY A 1 264 ? -12.123 -2.461 18.905 1.00 92.19 264 GLY A C 1
ATOM 1919 O O . GLY A 1 264 ? -12.455 -1.463 19.533 1.00 92.19 264 GLY A O 1
ATOM 1920 N N . ASN A 1 265 ? -10.855 -2.682 18.535 1.00 95.19 265 ASN A N 1
ATOM 1921 C CA . ASN A 1 265 ? -9.746 -1.815 18.919 1.00 95.19 265 ASN A CA 1
ATOM 1922 C C . ASN A 1 265 ? -8.727 -1.675 17.779 1.00 95.19 265 ASN A C 1
ATOM 1924 O O . ASN A 1 265 ? -8.137 -2.671 17.342 1.00 95.19 265 ASN A O 1
ATOM 1928 N N . LEU A 1 266 ? -8.494 -0.440 17.324 1.00 94.81 266 LEU A N 1
ATOM 1929 C CA . LEU A 1 266 ? -7.607 -0.111 16.200 1.00 94.81 266 LEU A CA 1
ATOM 1930 C C . LEU A 1 266 ? -6.127 -0.443 16.462 1.00 94.81 266 LEU A C 1
ATOM 1932 O O . LEU A 1 266 ? -5.351 -0.590 15.518 1.00 94.81 266 LEU A O 1
ATOM 1936 N N . ALA A 1 267 ? -5.709 -0.631 17.717 1.00 96.56 267 ALA A N 1
ATOM 1937 C CA . ALA A 1 267 ? -4.336 -1.036 18.014 1.00 96.56 267 ALA A CA 1
ATOM 1938 C C . ALA A 1 267 ? -3.992 -2.423 17.448 1.00 96.56 267 ALA A C 1
ATOM 1940 O O . ALA A 1 267 ? -2.838 -2.660 17.087 1.00 96.56 267 ALA A O 1
ATOM 1941 N N . ALA A 1 268 ? -4.977 -3.321 17.317 1.00 97.38 268 ALA A N 1
ATOM 1942 C CA . ALA A 1 268 ? -4.772 -4.634 16.711 1.00 97.38 268 ALA A CA 1
ATOM 1943 C C . ALA A 1 268 ? -4.378 -4.544 15.222 1.00 97.38 268 ALA A C 1
ATOM 1945 O O . ALA A 1 268 ? -3.273 -4.980 14.885 1.00 97.38 268 ALA A O 1
ATOM 1946 N N . PRO A 1 269 ? -5.200 -3.965 14.319 1.00 97.50 269 PRO A N 1
ATOM 1947 C CA . PRO A 1 269 ? -4.810 -3.810 12.921 1.00 97.50 269 PRO A CA 1
ATOM 1948 C C . PRO A 1 269 ? -3.577 -2.919 12.754 1.00 97.50 269 PRO A C 1
ATOM 1950 O O . PRO A 1 269 ? -2.719 -3.244 11.941 1.00 97.50 269 PRO A O 1
ATOM 1953 N N . LEU A 1 270 ? -3.417 -1.858 13.554 1.00 97.19 270 LEU A N 1
ATOM 1954 C CA . LEU A 1 270 ? -2.226 -1.012 13.480 1.00 97.19 270 LEU A CA 1
ATOM 1955 C C . LEU A 1 270 ? -0.945 -1.809 13.760 1.00 97.19 270 LEU A C 1
ATOM 1957 O O . LEU A 1 270 ? 0.007 -1.737 12.989 1.00 97.19 270 LEU A O 1
ATOM 1961 N N . THR A 1 271 ? -0.928 -2.607 14.829 1.00 97.94 271 THR A N 1
ATOM 1962 C CA . THR A 1 271 ? 0.236 -3.441 15.167 1.00 97.94 271 THR A CA 1
ATOM 1963 C C . THR A 1 271 ? 0.504 -4.478 14.080 1.00 97.94 271 THR A C 1
ATOM 1965 O O . THR A 1 271 ? 1.658 -4.701 13.715 1.00 97.94 271 THR A O 1
ATOM 1968 N N . ALA A 1 272 ? -0.548 -5.088 13.529 1.00 98.12 272 ALA A N 1
ATOM 1969 C CA . ALA A 1 272 ? -0.394 -6.076 12.471 1.00 98.12 272 ALA A CA 1
ATOM 1970 C C . ALA A 1 272 ? 0.187 -5.471 11.184 1.00 98.12 272 ALA A C 1
ATOM 1972 O O . ALA A 1 272 ? 1.140 -6.022 10.629 1.00 98.12 272 ALA A O 1
ATOM 1973 N N . ALA A 1 273 ? -0.333 -4.318 10.757 1.00 97.69 273 ALA A N 1
ATOM 1974 C CA . ALA A 1 273 ? 0.163 -3.580 9.600 1.00 97.69 273 ALA A CA 1
ATOM 1975 C C . ALA A 1 273 ? 1.612 -3.119 9.805 1.00 97.69 273 ALA A C 1
ATOM 1977 O O . ALA A 1 273 ? 2.435 -3.257 8.902 1.00 97.69 273 ALA A O 1
ATOM 1978 N N . LEU A 1 274 ? 1.953 -2.629 11.004 1.00 97.88 274 LEU A N 1
ATOM 1979 C CA . LEU A 1 274 ? 3.311 -2.191 11.336 1.00 97.88 274 LEU A CA 1
ATOM 1980 C C . LEU A 1 274 ? 4.318 -3.327 11.209 1.00 97.88 274 LEU A C 1
ATOM 1982 O O . LEU A 1 274 ? 5.368 -3.144 10.603 1.00 97.88 274 LEU A O 1
ATOM 1986 N N . LEU A 1 275 ? 4.007 -4.504 11.752 1.00 98.12 275 LEU A N 1
ATOM 1987 C CA . LEU A 1 275 ? 4.912 -5.649 11.680 1.00 98.12 275 LEU A CA 1
ATOM 1988 C C . LEU A 1 275 ? 5.065 -6.174 10.250 1.00 98.12 275 LEU A C 1
ATOM 1990 O O . LEU A 1 275 ? 6.180 -6.516 9.859 1.00 98.12 275 LEU A O 1
ATOM 1994 N N . ALA A 1 276 ? 3.984 -6.205 9.466 1.00 97.12 276 ALA A N 1
ATOM 1995 C CA . ALA A 1 276 ? 4.040 -6.617 8.065 1.00 97.12 276 ALA A CA 1
ATOM 1996 C C . ALA A 1 276 ? 4.908 -5.656 7.232 1.00 97.12 276 ALA A C 1
ATOM 1998 O O . ALA A 1 276 ? 5.859 -6.084 6.580 1.00 97.12 276 ALA A O 1
ATOM 1999 N N . ASN A 1 277 ? 4.656 -4.348 7.333 1.00 96.81 277 ASN A N 1
ATOM 2000 C CA . ASN A 1 277 ? 5.393 -3.324 6.589 1.00 96.81 277 ASN A CA 1
ATOM 2001 C C . ASN A 1 277 ? 6.834 -3.141 7.095 1.00 96.81 277 ASN A C 1
ATOM 2003 O O . ASN A 1 277 ? 7.733 -2.830 6.312 1.00 96.81 277 ASN A O 1
ATOM 2007 N N . ALA A 1 278 ? 7.107 -3.421 8.373 1.00 97.38 278 ALA A N 1
ATOM 2008 C CA . ALA A 1 278 ? 8.468 -3.427 8.907 1.00 97.38 278 ALA A CA 1
ATOM 2009 C C . ALA A 1 278 ? 9.387 -4.420 8.177 1.00 97.38 278 ALA A C 1
ATOM 2011 O O . ALA A 1 278 ? 10.598 -4.199 8.147 1.00 97.38 278 ALA A O 1
ATOM 2012 N N . VAL A 1 279 ? 8.842 -5.477 7.560 1.00 97.75 279 VAL A N 1
ATOM 2013 C CA . VAL A 1 279 ? 9.617 -6.396 6.714 1.00 97.75 279 VAL A CA 1
ATOM 2014 C C . VAL A 1 279 ? 10.179 -5.666 5.494 1.00 97.75 279 VAL A C 1
ATOM 2016 O O . VAL A 1 279 ? 11.389 -5.711 5.277 1.00 97.75 279 VAL A O 1
ATOM 2019 N N . ASP A 1 280 ? 9.335 -4.948 4.747 1.00 96.88 280 ASP A N 1
ATOM 2020 C CA . ASP A 1 280 ? 9.745 -4.184 3.560 1.00 96.88 280 ASP A CA 1
ATOM 2021 C C . ASP A 1 280 ? 10.792 -3.124 3.937 1.00 96.88 280 ASP A C 1
ATOM 2023 O O . ASP A 1 280 ? 11.869 -3.069 3.335 1.00 96.88 280 ASP A O 1
ATOM 2027 N N . PHE A 1 281 ? 10.543 -2.360 5.006 1.00 96.25 281 PHE A N 1
ATOM 2028 C CA . PHE A 1 281 ? 11.497 -1.375 5.527 1.00 96.25 281 PHE A CA 1
ATOM 2029 C C . PHE A 1 281 ? 12.834 -2.009 5.921 1.00 96.25 281 PHE A C 1
ATOM 2031 O O . PHE A 1 281 ? 13.894 -1.512 5.536 1.00 96.25 281 PHE A O 1
ATOM 2038 N N . ALA A 1 282 ? 12.815 -3.117 6.666 1.00 96.94 282 ALA A N 1
ATOM 2039 C CA . ALA A 1 282 ? 14.033 -3.774 7.122 1.00 96.94 282 ALA A CA 1
ATOM 2040 C C . ALA A 1 282 ? 14.839 -4.370 5.961 1.00 96.94 282 ALA A C 1
ATOM 2042 O O . ALA A 1 282 ? 16.069 -4.267 5.953 1.00 96.94 282 ALA A O 1
ATOM 2043 N N . CYS A 1 283 ? 14.172 -4.980 4.981 1.00 96.50 283 CYS A N 1
ATOM 2044 C CA . CYS A 1 283 ? 14.806 -5.546 3.795 1.00 96.50 283 CYS A CA 1
ATOM 2045 C C . CYS A 1 283 ? 15.429 -4.461 2.915 1.00 96.50 283 CYS A C 1
ATOM 2047 O O . CYS A 1 283 ? 16.599 -4.584 2.542 1.00 96.50 283 CYS A O 1
ATOM 2049 N N . VAL A 1 284 ? 14.702 -3.371 2.645 1.00 96.06 284 VAL A N 1
ATOM 2050 C CA . VAL A 1 284 ? 15.243 -2.242 1.880 1.00 96.06 284 VAL A CA 1
ATOM 2051 C C . VAL A 1 284 ? 16.419 -1.617 2.618 1.00 96.06 284 VAL A C 1
ATOM 2053 O O . VAL A 1 284 ? 17.487 -1.484 2.022 1.00 96.06 284 VAL A O 1
ATOM 2056 N N . TYR A 1 285 ? 16.274 -1.317 3.911 1.00 94.31 285 TYR A N 1
ATOM 2057 C CA . TYR A 1 285 ? 17.328 -0.679 4.698 1.00 94.31 285 TYR A CA 1
ATOM 2058 C C . TYR A 1 285 ? 18.613 -1.511 4.737 1.00 94.31 285 TYR A C 1
ATOM 2060 O O . TYR A 1 285 ? 19.708 -0.981 4.564 1.00 94.31 285 TYR A O 1
ATOM 2068 N N . ARG A 1 286 ? 18.501 -2.835 4.903 1.00 93.81 286 ARG A N 1
ATOM 2069 C CA . ARG A 1 286 ? 19.658 -3.748 4.872 1.00 93.81 286 ARG A CA 1
ATOM 2070 C C . ARG A 1 286 ? 20.329 -3.834 3.502 1.00 93.81 286 ARG A C 1
ATOM 2072 O O . ARG A 1 286 ? 21.502 -4.181 3.451 1.00 93.81 286 ARG A O 1
ATOM 2079 N N . SER A 1 287 ? 19.604 -3.552 2.421 1.00 92.38 287 SER A N 1
ATOM 2080 C CA . SER A 1 287 ? 20.142 -3.573 1.055 1.00 92.38 287 SER A CA 1
ATOM 2081 C C . SER A 1 287 ? 20.887 -2.294 0.659 1.00 92.38 287 SER A C 1
ATOM 2083 O O . SER A 1 287 ? 21.481 -2.256 -0.417 1.00 92.38 287 SER A O 1
ATOM 2085 N N . MET A 1 288 ? 20.832 -1.241 1.482 1.00 89.94 288 MET A N 1
ATOM 2086 C CA . MET A 1 288 ? 21.487 0.029 1.176 1.00 89.94 288 MET A CA 1
ATOM 2087 C C . MET A 1 288 ? 22.998 -0.040 1.459 1.00 89.94 288 MET A C 1
ATOM 2089 O O . MET A 1 288 ? 23.401 -0.662 2.448 1.00 89.94 288 MET A O 1
ATOM 2093 N N . PRO A 1 289 ? 23.843 0.613 0.637 1.00 81.19 289 PRO A N 1
ATOM 2094 C CA . PRO A 1 289 ? 25.266 0.738 0.929 1.00 81.19 289 PRO A CA 1
ATOM 2095 C C . PRO A 1 289 ? 25.446 1.509 2.240 1.00 81.19 289 PRO A C 1
ATOM 2097 O O . PRO A 1 289 ? 24.876 2.588 2.404 1.00 81.19 289 PRO A O 1
ATOM 2100 N N . ARG A 1 290 ? 26.221 0.970 3.187 1.00 73.25 290 ARG A N 1
ATOM 2101 C CA . ARG A 1 290 ? 26.556 1.703 4.413 1.00 73.25 290 ARG A CA 1
ATOM 2102 C C . ARG A 1 290 ? 27.706 2.653 4.123 1.00 73.25 290 ARG A C 1
ATOM 2104 O O . ARG A 1 290 ? 28.763 2.233 3.670 1.00 73.25 290 ARG A O 1
ATOM 2111 N N . THR A 1 291 ? 27.509 3.931 4.421 1.00 61.28 291 THR A N 1
ATOM 2112 C CA . THR A 1 291 ? 28.513 4.988 4.228 1.00 61.28 291 THR A CA 1
ATOM 2113 C C . THR A 1 291 ? 29.733 4.837 5.153 1.00 61.28 291 THR A C 1
ATOM 2115 O O . THR A 1 291 ? 30.735 5.523 4.962 1.00 61.28 291 THR A O 1
ATOM 2118 N N . GLU A 1 292 ? 29.674 3.929 6.134 1.00 52.22 292 GLU A N 1
ATOM 2119 C CA . GLU A 1 292 ? 30.732 3.670 7.122 1.00 52.22 292 GLU A CA 1
ATOM 2120 C C . GLU A 1 292 ? 32.042 3.117 6.522 1.00 52.22 292 GLU A C 1
ATOM 2122 O O . GLU A 1 292 ? 33.088 3.268 7.145 1.00 52.22 292 GLU A O 1
ATOM 2127 N N . ASP A 1 293 ? 32.044 2.596 5.290 1.00 48.28 293 ASP A N 1
ATOM 2128 C CA . ASP A 1 293 ? 33.254 2.042 4.651 1.00 48.28 293 ASP A CA 1
ATOM 2129 C C . ASP A 1 293 ? 34.144 3.098 3.953 1.00 48.28 293 ASP A C 1
ATOM 2131 O O . ASP A 1 293 ? 35.059 2.754 3.211 1.00 48.28 293 ASP A O 1
ATOM 2135 N N . SER A 1 294 ? 33.894 4.397 4.161 1.00 43.72 294 SER A N 1
ATOM 2136 C CA . SER A 1 294 ? 34.618 5.487 3.475 1.00 43.72 294 SER A CA 1
ATOM 2137 C C . SER A 1 294 ? 35.502 6.359 4.381 1.00 43.72 294 SER A C 1
ATOM 2139 O O . SER A 1 294 ? 36.028 7.376 3.929 1.00 43.72 294 SER A O 1
ATOM 2141 N N . GLN A 1 295 ? 35.703 5.964 5.645 1.00 43.38 295 GLN A N 1
ATOM 2142 C CA . GLN A 1 295 ? 36.531 6.707 6.613 1.00 43.38 295 GLN A CA 1
ATOM 2143 C C . GLN A 1 295 ? 37.669 5.902 7.274 1.00 43.38 295 GLN A C 1
ATOM 2145 O O . GLN A 1 295 ? 38.238 6.368 8.265 1.00 43.38 295 GLN A O 1
ATOM 2150 N N . HIS A 1 296 ? 38.063 4.751 6.719 1.00 42.81 296 HIS A N 1
ATOM 2151 C CA . HIS A 1 296 ? 39.251 4.008 7.161 1.00 42.81 296 HIS A CA 1
ATOM 2152 C C . HIS A 1 296 ? 40.192 3.662 6.009 1.00 42.81 296 HIS A C 1
ATOM 2154 O O . HIS A 1 296 ? 39.705 3.147 4.981 1.00 42.81 296 HIS A O 1
#

Organism: NCBI:txid381761

Foldseek 3Di:
DPVPPDDVVVVVVLVVLLPDALVVLLVVLVVVLCVLLVVLCVLCVVLVVNVPLQLAQDPDVLLVVLLVLLQVLLVVLQVVLLVLLDPVNCVVAVLSVVLLCVLLSVCNSSCRNPDPVSLLVSLLSVLVSVLSCLASRQLSNQLSVLVVVQVVCVVVVRHDDPCPSSVVSLQVSLQVQLVVLLVVLADDPVNVVVLVVCLVCQLVVLVVVQPDPPHDDCPSVVVSVVSNVVSVVVNVSSNSNSNVRSVSSSVLSNSLNVSCVVSSGNSSSSSSSSSSVVSSSVSSSVPDDDPVVPPD

Mean predicted aligned error: 6.02 Å